Protein AF-A0A967XFW9-F1 (afdb_monomer)

Structure (mmCIF, N/CA/C/O backbone):
data_AF-A0A967XFW9-F1
#
_entry.id   AF-A0A967XFW9-F1
#
loop_
_atom_site.group_PDB
_atom_site.id
_atom_site.type_symbol
_atom_site.label_atom_id
_atom_site.label_alt_id
_atom_site.label_comp_id
_atom_site.label_asym_id
_atom_site.label_entity_id
_atom_site.label_seq_id
_atom_site.pdbx_PDB_ins_code
_atom_site.Cartn_x
_atom_site.Cartn_y
_atom_site.Cartn_z
_atom_site.occupancy
_atom_site.B_iso_or_equiv
_atom_site.auth_seq_id
_atom_site.auth_comp_id
_atom_site.auth_asym_id
_atom_site.auth_atom_id
_atom_site.pdbx_PDB_model_num
ATOM 1 N N . MET A 1 1 ? 9.671 6.434 -17.585 1.00 88.06 1 MET A N 1
ATOM 2 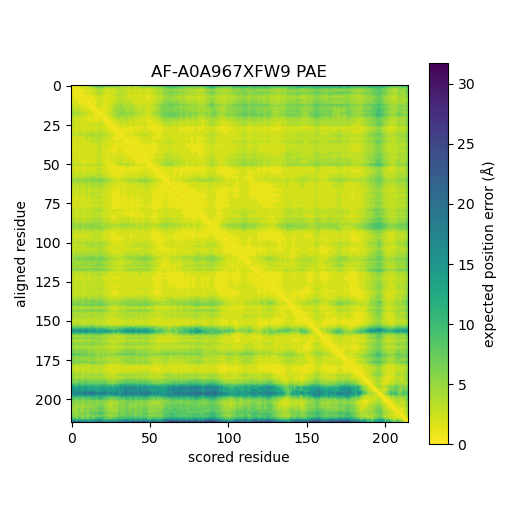C CA . MET A 1 1 ? 8.578 5.537 -18.021 1.00 88.06 1 MET A CA 1
ATOM 3 C C . MET A 1 1 ? 8.901 4.718 -19.274 1.00 88.06 1 MET A C 1
ATOM 5 O O . MET A 1 1 ? 9.021 3.511 -19.152 1.00 88.06 1 MET A O 1
ATOM 9 N N . ARG A 1 2 ? 9.109 5.319 -20.461 1.00 89.06 2 ARG A N 1
ATOM 10 C CA . ARG A 1 2 ? 9.391 4.550 -21.700 1.00 89.06 2 ARG A CA 1
ATOM 11 C C . ARG A 1 2 ? 10.531 3.534 -21.566 1.00 89.06 2 ARG A C 1
ATOM 13 O O . ARG A 1 2 ? 10.349 2.381 -21.926 1.00 89.06 2 ARG A O 1
ATOM 20 N N . GLU A 1 3 ? 11.666 3.958 -21.012 1.00 93.31 3 GLU A N 1
ATOM 21 C CA . GLU A 1 3 ? 12.821 3.076 -20.798 1.00 93.31 3 GLU A CA 1
ATOM 22 C C . GLU A 1 3 ? 12.502 1.909 -19.854 1.00 93.31 3 GLU A C 1
ATOM 24 O O . GLU A 1 3 ? 12.917 0.781 -20.096 1.00 93.31 3 GLU A O 1
ATOM 29 N N . TRP A 1 4 ? 11.726 2.163 -18.800 1.00 92.12 4 TRP A N 1
ATOM 30 C CA . TRP A 1 4 ? 11.298 1.120 -17.874 1.00 92.12 4 TRP A CA 1
ATOM 31 C C . TRP A 1 4 ? 10.449 0.064 -18.592 1.00 92.12 4 TRP A C 1
ATOM 33 O O . TRP A 1 4 ? 10.776 -1.120 -18.549 1.00 92.12 4 TRP A O 1
ATOM 43 N N . CYS A 1 5 ? 9.424 0.490 -19.336 1.00 92.12 5 CYS A N 1
ATOM 44 C CA . CYS A 1 5 ? 8.536 -0.418 -20.067 1.00 92.12 5 CYS A CA 1
ATOM 45 C C . CYS A 1 5 ? 9.230 -1.220 -21.176 1.00 92.12 5 CYS A C 1
ATOM 47 O O . CYS A 1 5 ? 8.715 -2.272 -21.563 1.00 92.12 5 CYS A O 1
ATOM 49 N N . SER A 1 6 ? 10.362 -0.738 -21.704 1.00 92.44 6 SER A N 1
ATOM 50 C CA . SER A 1 6 ? 11.159 -1.480 -22.684 1.00 92.44 6 SER A CA 1
ATOM 51 C C . SER A 1 6 ? 12.163 -2.423 -22.022 1.00 92.44 6 SER A C 1
ATOM 53 O O . SER A 1 6 ? 12.243 -3.583 -22.409 1.00 92.44 6 SER A O 1
ATOM 55 N N . ARG A 1 7 ? 12.900 -1.957 -21.005 1.00 95.44 7 ARG A N 1
ATOM 56 C CA . ARG A 1 7 ? 14.025 -2.705 -20.417 1.00 95.44 7 ARG A CA 1
ATOM 57 C C . ARG A 1 7 ? 13.610 -3.702 -19.344 1.00 95.44 7 ARG A C 1
ATOM 59 O O . ARG A 1 7 ? 14.215 -4.765 -19.242 1.00 95.44 7 ARG A O 1
ATOM 66 N N . TYR A 1 8 ? 12.597 -3.388 -18.537 1.00 95.06 8 TYR A N 1
ATOM 67 C CA . TYR A 1 8 ? 12.170 -4.286 -17.465 1.00 95.06 8 TYR A CA 1
ATOM 68 C C . TYR A 1 8 ? 11.726 -5.669 -17.980 1.00 95.06 8 TYR A C 1
ATOM 70 O O . TYR A 1 8 ? 12.187 -6.664 -17.421 1.00 95.06 8 TYR A O 1
ATOM 78 N N . PRO A 1 9 ? 10.943 -5.786 -19.074 1.00 94.81 9 PRO A N 1
ATOM 79 C CA . PRO A 1 9 ? 10.635 -7.087 -19.660 1.00 94.81 9 PRO A CA 1
ATOM 80 C C . PRO A 1 9 ? 11.870 -7.911 -20.041 1.00 94.81 9 PRO A C 1
ATOM 82 O O . PRO A 1 9 ? 11.877 -9.115 -19.803 1.00 94.81 9 PRO A O 1
ATOM 85 N N . GLU A 1 10 ? 12.903 -7.287 -20.615 1.00 94.88 10 GLU A N 1
ATOM 86 C CA . GLU A 1 10 ? 14.143 -7.974 -21.009 1.00 94.88 10 GLU A CA 1
ATOM 87 C C . GLU A 1 10 ? 14.862 -8.550 -19.784 1.00 94.88 10 GLU A C 1
ATOM 89 O O . GLU A 1 10 ? 15.270 -9.711 -19.786 1.00 94.88 10 GLU A O 1
ATOM 94 N N . ILE A 1 11 ? 14.945 -7.758 -18.709 1.00 94.69 11 ILE A N 1
ATOM 95 C CA . ILE A 1 11 ? 15.534 -8.178 -17.433 1.00 94.69 11 ILE A CA 1
ATOM 96 C C . ILE A 1 11 ? 14.709 -9.316 -16.821 1.00 94.69 11 ILE A C 1
ATOM 98 O O . ILE A 1 11 ? 15.246 -10.370 -16.491 1.00 94.69 11 ILE A O 1
ATOM 102 N N . ALA A 1 12 ? 13.393 -9.135 -16.696 1.00 95.50 12 ALA A N 1
ATOM 103 C CA . ALA A 1 12 ? 12.509 -10.105 -16.061 1.00 95.50 12 ALA A CA 1
ATOM 104 C C . ALA A 1 12 ? 12.487 -11.447 -16.816 1.00 95.50 12 ALA A C 1
ATOM 106 O O . ALA A 1 12 ? 12.481 -12.516 -16.205 1.00 95.50 12 ALA A O 1
ATOM 107 N N . GLN A 1 13 ? 12.540 -11.424 -18.150 1.00 93.06 13 GLN A N 1
ATOM 108 C CA . GLN A 1 13 ? 12.516 -12.639 -18.965 1.00 93.06 13 GLN A CA 1
ATOM 109 C C . GLN A 1 13 ? 13.760 -13.522 -18.812 1.00 93.06 13 GLN A C 1
ATOM 111 O O . GLN A 1 13 ? 13.661 -14.714 -19.113 1.00 93.06 13 GLN A O 1
ATOM 116 N N . ALA A 1 14 ? 14.876 -12.997 -18.303 1.00 95.56 14 ALA A N 1
ATOM 117 C CA . ALA A 1 14 ? 16.075 -13.783 -18.014 1.00 95.56 14 ALA A CA 1
ATOM 118 C C . ALA A 1 14 ? 15.938 -14.682 -16.767 1.00 95.56 14 ALA A C 1
ATOM 120 O O . ALA A 1 14 ? 16.787 -15.541 -16.530 1.00 95.56 14 ALA A O 1
ATOM 121 N N . HIS A 1 15 ? 14.873 -14.513 -15.976 1.00 95.69 15 HIS A N 1
ATOM 122 C CA . HIS A 1 15 ? 14.681 -15.204 -14.702 1.00 95.69 15 HIS A CA 1
ATOM 123 C C . HIS A 1 15 ? 13.313 -15.886 -14.632 1.00 95.69 15 HIS A C 1
ATOM 125 O O . HIS A 1 15 ? 12.358 -15.455 -15.279 1.00 95.69 15 HIS A O 1
ATOM 131 N N . ARG A 1 16 ? 13.204 -16.960 -13.844 1.00 96.44 16 ARG A N 1
ATOM 132 C CA . ARG A 1 16 ? 11.943 -17.656 -13.560 1.00 96.44 16 ARG A CA 1
ATOM 133 C C . ARG A 1 16 ? 11.911 -18.139 -12.117 1.00 96.44 16 ARG A C 1
ATOM 135 O O . ARG A 1 16 ? 12.928 -18.608 -11.610 1.00 96.44 16 ARG A O 1
ATOM 142 N N . ASP A 1 17 ? 10.750 -18.028 -11.482 1.00 95.06 17 ASP A N 1
ATOM 143 C CA . ASP A 1 17 ? 10.479 -18.656 -10.191 1.00 95.06 17 ASP A CA 1
ATOM 144 C C . ASP A 1 17 ? 10.185 -20.165 -10.342 1.00 95.06 17 ASP A C 1
ATOM 146 O O . ASP A 1 17 ? 10.170 -20.717 -11.448 1.00 95.06 17 ASP A O 1
ATOM 150 N N . SER A 1 18 ? 9.925 -20.851 -9.224 1.00 96.75 18 SER A N 1
ATOM 151 C CA . SER A 1 18 ? 9.604 -22.287 -9.206 1.00 96.75 18 SER A CA 1
ATOM 152 C C . SER A 1 18 ? 8.288 -22.650 -9.906 1.00 96.75 18 SER A C 1
ATOM 154 O O . SER A 1 18 ? 8.028 -23.830 -10.133 1.00 96.75 18 SER A O 1
ATOM 156 N N . PHE A 1 19 ? 7.461 -21.661 -10.252 1.00 95.50 19 PHE A N 1
ATOM 157 C CA . PHE A 1 19 ? 6.210 -21.819 -10.994 1.00 95.50 19 PHE A CA 1
ATOM 158 C C . PHE A 1 19 ? 6.333 -21.362 -12.456 1.00 95.50 19 PHE A C 1
ATOM 160 O O . PHE A 1 19 ? 5.333 -21.335 -13.176 1.00 95.50 19 PHE A O 1
ATOM 167 N N . GLY A 1 20 ? 7.539 -21.013 -12.916 1.00 94.50 20 GLY A N 1
ATOM 168 C CA . GLY A 1 20 ? 7.789 -20.579 -14.288 1.00 94.50 20 GLY A CA 1
ATOM 169 C C . GLY A 1 20 ? 7.326 -19.152 -14.591 1.00 94.50 20 GLY A C 1
ATOM 170 O O . GLY A 1 20 ? 7.188 -18.802 -15.767 1.00 94.50 20 GLY A O 1
ATOM 171 N N . ARG A 1 21 ? 7.107 -18.311 -13.574 1.00 94.31 21 ARG A N 1
ATOM 172 C CA . ARG A 1 21 ? 6.764 -16.892 -13.747 1.00 94.31 21 ARG A CA 1
ATOM 173 C C . ARG A 1 21 ? 8.030 -16.031 -13.741 1.00 94.31 21 ARG A C 1
ATOM 175 O O . ARG A 1 21 ? 8.950 -16.324 -12.975 1.00 94.31 21 ARG A O 1
ATOM 182 N N . PRO A 1 22 ? 8.129 -14.998 -14.598 1.00 96.12 22 PRO A N 1
ATOM 183 C CA . PRO A 1 22 ? 9.200 -14.015 -14.478 1.00 96.12 22 PRO A CA 1
ATOM 184 C C . PRO A 1 22 ? 9.027 -13.198 -13.184 1.00 96.12 22 PRO A C 1
ATOM 186 O O . PRO A 1 22 ? 7.922 -13.169 -12.636 1.00 96.12 22 PRO A O 1
ATOM 189 N N . PRO A 1 23 ? 10.076 -12.507 -12.700 1.00 95.62 23 PRO A N 1
ATOM 190 C CA . PRO A 1 23 ? 9.926 -11.496 -11.662 1.00 95.62 23 PRO A CA 1
ATOM 191 C C . PRO A 1 23 ? 8.815 -10.511 -12.032 1.00 95.62 23 PRO A C 1
ATOM 193 O O . PRO A 1 23 ? 8.721 -10.091 -13.187 1.00 95.62 23 PRO A O 1
ATOM 196 N N . GLN A 1 24 ? 7.988 -10.167 -11.049 1.00 94.88 24 GLN A N 1
ATOM 197 C CA . GLN A 1 24 ? 6.892 -9.216 -11.197 1.00 94.88 24 GLN A CA 1
ATOM 198 C C . GLN A 1 24 ? 7.154 -7.997 -10.317 1.00 94.88 24 GLN A C 1
ATOM 200 O O . GLN A 1 24 ? 7.726 -8.130 -9.233 1.00 94.88 24 GLN A O 1
ATOM 205 N N . HIS A 1 25 ? 6.738 -6.821 -10.776 1.00 94.50 25 HIS A N 1
ATOM 206 C CA . HIS A 1 25 ? 6.888 -5.578 -10.027 1.00 94.50 25 HIS A CA 1
ATOM 207 C C . HIS A 1 25 ? 5.523 -5.004 -9.641 1.00 94.50 25 HIS A C 1
ATOM 209 O O . HIS A 1 25 ? 4.665 -4.813 -10.501 1.00 94.50 25 HIS A O 1
ATOM 215 N N . SER A 1 26 ? 5.334 -4.711 -8.357 1.00 94.19 26 SER A N 1
ATOM 216 C CA . SER A 1 26 ? 4.145 -4.019 -7.854 1.00 94.19 26 SER A CA 1
ATOM 217 C C . SER A 1 26 ? 4.409 -2.516 -7.802 1.00 94.19 26 SER A C 1
ATOM 219 O O . SER A 1 26 ? 5.348 -2.080 -7.140 1.00 94.19 26 SER A O 1
ATOM 221 N N . TYR A 1 27 ? 3.595 -1.730 -8.502 1.00 96.75 27 TYR A N 1
ATOM 222 C CA . TYR A 1 27 ? 3.701 -0.273 -8.565 1.00 96.75 27 TYR A CA 1
ATOM 223 C C . TYR A 1 27 ? 2.638 0.355 -7.668 1.00 96.75 27 TYR A C 1
ATOM 225 O O . TYR A 1 27 ? 1.462 0.343 -8.015 1.00 96.75 27 TYR A O 1
ATOM 233 N N . PHE A 1 28 ? 3.03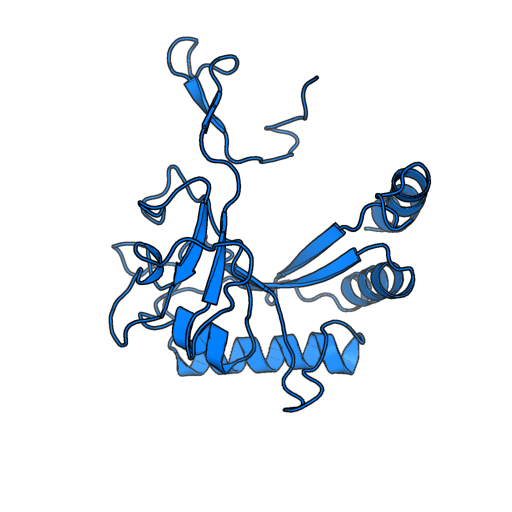1 0.938 -6.541 1.00 98.06 28 PHE A N 1
ATOM 234 C CA . PHE A 1 28 ? 2.125 1.759 -5.739 1.00 98.06 28 PHE A CA 1
ATOM 235 C C . PHE A 1 28 ? 2.043 3.147 -6.380 1.00 98.06 28 PHE A C 1
ATOM 237 O O . PHE A 1 28 ? 3.011 3.905 -6.328 1.00 98.06 28 PHE A O 1
ATOM 244 N N . TYR A 1 29 ? 0.934 3.445 -7.066 1.00 98.25 29 TYR A N 1
ATOM 245 C CA . TYR A 1 29 ? 0.800 4.673 -7.856 1.00 98.25 29 TYR A CA 1
ATOM 246 C C . TYR A 1 29 ? -0.030 5.728 -7.101 1.00 98.25 29 TYR A C 1
ATOM 248 O O . TYR A 1 29 ? -1.148 5.410 -6.677 1.00 98.25 29 TYR A O 1
ATOM 256 N N . PRO A 1 30 ? 0.485 6.958 -6.914 1.00 97.88 30 PRO A N 1
ATOM 257 C CA . PRO A 1 30 ? -0.171 8.007 -6.130 1.00 97.88 30 PRO A CA 1
ATOM 258 C C . PRO A 1 30 ? -1.447 8.544 -6.783 1.00 97.88 30 PRO A C 1
ATOM 260 O O . PRO A 1 30 ? -1.429 8.937 -7.950 1.00 97.88 30 PRO A O 1
ATOM 263 N N . GLN A 1 31 ? -2.543 8.621 -6.019 1.00 98.12 31 GLN A N 1
ATOM 264 C CA . GLN A 1 31 ? -3.806 9.203 -6.500 1.00 98.12 31 GLN A CA 1
ATOM 265 C C . GLN A 1 31 ? -3.620 10.649 -6.980 1.00 98.12 31 GLN A C 1
ATOM 267 O O . GLN A 1 31 ? -4.137 11.040 -8.025 1.00 98.12 31 GLN A O 1
ATOM 272 N N . GLU A 1 32 ? -2.904 11.461 -6.207 1.00 96.69 32 GLU A N 1
ATOM 273 C CA . GLU A 1 32 ? -2.734 12.891 -6.470 1.00 96.69 32 GLU A CA 1
ATOM 274 C C . GLU A 1 32 ? -1.806 13.211 -7.652 1.00 96.69 32 GLU A C 1
ATOM 276 O O . GLU A 1 32 ? -1.847 14.334 -8.153 1.00 96.69 32 GLU A O 1
ATOM 281 N N . GLU A 1 33 ? -1.038 12.233 -8.143 1.00 97.31 33 GLU A N 1
ATOM 282 C CA . GLU A 1 33 ? -0.242 12.349 -9.376 1.00 97.31 33 GLU A CA 1
ATOM 283 C C . GLU A 1 33 ? -0.803 11.477 -10.513 1.00 97.31 33 GLU A C 1
ATOM 285 O O . GLU A 1 33 ? -0.061 10.999 -11.379 1.00 97.31 33 GLU A O 1
ATOM 290 N N . TYR A 1 34 ? -2.122 11.244 -10.512 1.00 98.12 34 TYR A N 1
ATOM 291 C CA . TYR A 1 34 ? -2.812 10.498 -11.563 1.00 98.12 34 TYR A CA 1
ATOM 292 C C . TYR A 1 34 ? -2.391 10.965 -12.968 1.00 98.12 34 TYR A C 1
ATOM 294 O O . TYR A 1 34 ? -2.584 12.122 -13.347 1.00 98.12 34 TYR A O 1
ATOM 302 N N . ASP A 1 35 ? -1.873 10.026 -13.760 1.00 98.19 35 ASP A N 1
ATOM 303 C CA . ASP A 1 35 ? -1.570 10.209 -15.176 1.00 98.19 35 ASP A CA 1
ATOM 304 C C . ASP A 1 35 ? -2.034 8.962 -15.939 1.00 98.19 35 ASP A C 1
ATOM 306 O O . ASP A 1 35 ? -1.455 7.876 -15.823 1.00 98.19 35 ASP A O 1
ATOM 310 N N . GLY A 1 36 ? -3.091 9.125 -16.736 1.00 97.94 36 GLY A N 1
ATOM 311 C CA . GLY A 1 36 ? -3.684 8.027 -17.496 1.00 97.94 36 GLY A CA 1
ATOM 312 C C . GLY A 1 36 ? -2.727 7.399 -18.514 1.00 97.94 36 GLY A C 1
ATOM 313 O O . GLY A 1 36 ? -2.771 6.190 -18.717 1.00 97.94 36 GLY A O 1
ATOM 314 N N . VAL A 1 37 ? -1.803 8.173 -19.098 1.00 97.38 37 VAL A N 1
ATOM 315 C CA . VAL A 1 37 ? -0.822 7.653 -20.068 1.00 97.38 37 VAL A CA 1
ATOM 316 C C . VAL A 1 37 ? 0.181 6.734 -19.374 1.00 97.38 37 VAL A C 1
ATOM 318 O O . VAL A 1 37 ? 0.576 5.703 -19.928 1.00 97.38 37 VAL A O 1
ATOM 321 N N . ILE A 1 38 ? 0.600 7.088 -18.158 1.00 97.38 38 ILE A N 1
ATOM 322 C CA . ILE A 1 38 ? 1.491 6.243 -17.357 1.00 97.38 38 ILE A CA 1
ATOM 323 C C . ILE A 1 38 ? 0.753 4.983 -16.896 1.00 97.38 38 ILE A C 1
ATOM 325 O O . ILE A 1 38 ? 1.287 3.881 -17.052 1.00 97.38 38 ILE A O 1
ATOM 329 N N . LEU A 1 39 ? -0.473 5.123 -16.389 1.00 98.00 39 LEU A N 1
ATOM 330 C CA . LEU A 1 39 ? -1.279 3.994 -15.920 1.00 98.00 39 LEU A CA 1
ATOM 331 C C . LEU A 1 39 ? -1.628 3.012 -17.043 1.00 98.00 39 LEU A C 1
ATOM 333 O O . LEU A 1 39 ? -1.509 1.806 -16.836 1.00 98.00 39 LEU A O 1
ATOM 337 N N . ASP A 1 40 ? -1.936 3.486 -18.251 1.00 97.75 40 ASP A N 1
ATOM 338 C CA . ASP A 1 40 ? -2.154 2.620 -19.419 1.00 97.75 40 ASP A CA 1
ATOM 339 C C . ASP A 1 40 ? -0.896 1.828 -19.795 1.00 97.75 40 ASP A C 1
ATOM 341 O O . ASP A 1 40 ? -0.965 0.643 -20.149 1.00 97.75 40 ASP A O 1
ATOM 345 N N . ALA A 1 41 ? 0.276 2.458 -19.681 1.00 96.38 41 ALA A N 1
ATOM 346 C CA . ALA A 1 41 ? 1.549 1.795 -19.922 1.00 96.38 41 ALA A CA 1
ATOM 347 C C . ALA A 1 41 ? 1.875 0.746 -18.841 1.00 96.38 41 ALA A C 1
ATOM 349 O O . ALA A 1 41 ? 2.432 -0.304 -19.170 1.00 96.38 41 ALA A O 1
ATOM 350 N N . LEU A 1 42 ? 1.508 0.983 -17.575 1.00 96.88 42 LEU A N 1
ATOM 351 C CA . LEU A 1 42 ? 1.617 -0.013 -16.498 1.00 96.88 42 LEU A CA 1
ATOM 352 C C . LEU A 1 42 ? 0.599 -1.148 -16.665 1.00 96.88 42 LEU A C 1
ATOM 354 O O . LEU A 1 42 ? 0.951 -2.318 -16.498 1.00 96.88 42 LEU A O 1
ATOM 358 N N . ALA A 1 43 ? -0.629 -0.837 -17.082 1.00 97.38 43 ALA A N 1
ATOM 359 C CA . ALA A 1 43 ? -1.652 -1.828 -17.399 1.00 97.38 43 ALA A CA 1
ATOM 360 C C . ALA A 1 43 ? -1.200 -2.781 -18.514 1.00 97.38 43 ALA A C 1
ATOM 362 O O . ALA A 1 43 ? -1.507 -3.975 -18.475 1.00 97.38 43 ALA A O 1
ATOM 363 N N . ASP A 1 44 ? -0.406 -2.298 -19.475 1.00 95.94 44 ASP A N 1
ATOM 364 C CA . ASP A 1 44 ? 0.232 -3.163 -20.468 1.00 95.94 44 ASP A CA 1
ATOM 365 C C . ASP A 1 44 ? 1.229 -4.154 -19.853 1.00 95.94 44 ASP A C 1
ATOM 367 O O . ASP A 1 44 ? 1.174 -5.351 -20.148 1.00 95.94 44 ASP A O 1
ATOM 371 N N . GLN A 1 45 ? 2.085 -3.697 -18.933 1.00 94.88 45 GLN A N 1
ATOM 372 C CA . GLN A 1 45 ? 3.003 -4.586 -18.207 1.00 94.88 45 GLN A CA 1
ATOM 373 C C . GLN A 1 45 ? 2.234 -5.641 -17.403 1.00 94.88 45 GLN A C 1
ATOM 375 O O . GLN A 1 45 ? 2.590 -6.823 -17.422 1.00 94.88 45 GLN A O 1
ATOM 380 N N . ARG A 1 46 ? 1.129 -5.238 -16.768 1.00 95.75 46 ARG A N 1
ATOM 381 C CA . ARG A 1 46 ? 0.238 -6.140 -16.034 1.00 95.75 46 ARG A CA 1
ATOM 382 C C . ARG A 1 46 ? -0.378 -7.201 -16.936 1.00 95.75 46 ARG A C 1
ATOM 384 O O . ARG A 1 46 ? -0.321 -8.386 -16.611 1.00 95.75 46 ARG A O 1
ATOM 391 N N . ARG A 1 47 ? -0.917 -6.824 -18.104 1.00 95.38 47 ARG A N 1
ATOM 392 C CA . ARG A 1 47 ? -1.461 -7.785 -19.091 1.00 95.38 47 ARG A CA 1
ATOM 393 C C . ARG A 1 47 ? -0.417 -8.794 -19.570 1.00 95.38 47 ARG A C 1
ATOM 395 O O . ARG A 1 47 ? -0.761 -9.935 -19.865 1.00 95.38 47 ARG A O 1
ATOM 402 N N . ARG A 1 48 ? 0.855 -8.395 -19.603 1.00 93.69 48 ARG A N 1
ATOM 403 C CA . ARG A 1 48 ? 1.997 -9.254 -19.954 1.00 93.69 48 ARG A CA 1
ATOM 404 C C . ARG A 1 48 ? 2.491 -10.122 -18.789 1.00 93.69 48 ARG A C 1
ATOM 406 O O . ARG A 1 48 ? 3.437 -10.884 -18.972 1.00 93.69 48 ARG A O 1
ATOM 413 N N . GLY A 1 49 ? 1.871 -10.021 -17.612 1.00 94.12 49 GLY A N 1
ATOM 414 C CA . GLY A 1 49 ? 2.245 -10.777 -16.418 1.00 94.12 49 GLY A CA 1
ATOM 415 C C . GLY A 1 49 ? 3.539 -10.296 -15.762 1.00 94.12 49 GLY A C 1
ATOM 416 O O . GLY A 1 49 ? 4.172 -11.075 -15.055 1.00 94.12 49 GLY A O 1
ATOM 417 N N . LEU A 1 50 ? 3.943 -9.045 -15.994 1.00 95.56 50 LEU A N 1
ATOM 418 C CA . LEU A 1 50 ? 5.205 -8.479 -15.503 1.00 95.56 50 LEU A CA 1
ATOM 419 C C . LEU A 1 50 ? 5.033 -7.627 -14.238 1.00 95.56 50 LEU A C 1
ATOM 421 O O . LEU A 1 50 ? 6.013 -7.206 -13.639 1.00 95.56 50 LEU A O 1
ATOM 425 N N . GLY A 1 51 ? 3.811 -7.368 -13.792 1.00 93.94 51 GLY A N 1
ATOM 426 C CA . GLY A 1 51 ? 3.587 -6.549 -12.608 1.00 93.94 51 GLY A CA 1
ATOM 427 C C . GLY A 1 51 ? 2.119 -6.296 -12.331 1.00 93.94 51 GLY A C 1
ATOM 428 O O . GLY A 1 51 ? 1.264 -6.807 -13.051 1.00 93.94 51 GLY A O 1
ATOM 429 N N . ASP A 1 52 ? 1.845 -5.500 -11.306 1.00 95.69 52 ASP A N 1
ATOM 430 C CA . ASP A 1 52 ? 0.505 -4.995 -10.999 1.00 95.69 52 ASP A CA 1
ATOM 431 C C . ASP A 1 52 ? 0.587 -3.584 -10.406 1.00 95.69 52 ASP A C 1
ATOM 433 O O . ASP A 1 52 ? 1.659 -3.153 -9.979 1.00 95.69 52 ASP A O 1
ATOM 437 N N . VAL A 1 53 ? -0.528 -2.859 -10.408 1.00 98.38 53 VAL A N 1
ATOM 438 C CA . VAL A 1 53 ? -0.625 -1.510 -9.830 1.00 98.38 53 VAL A CA 1
ATOM 439 C C . VAL A 1 53 ? -1.452 -1.576 -8.557 1.00 98.38 53 VAL A C 1
ATOM 441 O O . VAL A 1 53 ? -2.496 -2.214 -8.541 1.00 98.38 53 VAL A O 1
ATOM 444 N N . GLU A 1 54 ? -0.990 -0.894 -7.518 1.00 98.62 54 GLU A N 1
ATOM 445 C CA . GLU A 1 54 ? -1.597 -0.820 -6.192 1.00 98.62 54 GLU A CA 1
ATOM 446 C C . GLU A 1 54 ? -1.731 0.647 -5.751 1.00 98.62 54 GLU A C 1
ATOM 448 O O . GLU A 1 54 ? -1.259 1.569 -6.426 1.00 98.62 54 GLU A O 1
ATOM 453 N N . VAL A 1 55 ? -2.401 0.887 -4.625 1.00 98.81 55 VAL A N 1
ATOM 454 C CA . VAL A 1 55 ? -2.808 2.235 -4.212 1.00 98.81 55 VAL A CA 1
ATOM 455 C C . VAL A 1 55 ? -1.747 2.896 -3.340 1.00 98.81 55 VAL A C 1
ATOM 457 O O . VAL A 1 55 ? -1.416 2.409 -2.260 1.00 98.81 55 VAL A O 1
ATOM 460 N N . HIS A 1 56 ? -1.283 4.067 -3.768 1.00 98.75 56 HIS A N 1
ATOM 461 C CA . HIS A 1 56 ? -0.529 5.003 -2.937 1.00 98.75 56 HIS A CA 1
ATOM 462 C C . HIS A 1 56 ? -1.379 6.249 -2.710 1.00 98.75 56 HIS A C 1
ATOM 464 O O . HIS A 1 56 ? -2.004 6.751 -3.646 1.00 98.75 56 HIS A O 1
ATOM 470 N N . LEU A 1 57 ? -1.409 6.763 -1.482 1.00 98.50 57 LEU A N 1
ATOM 471 C CA . LEU A 1 57 ? -2.162 7.980 -1.183 1.00 98.50 57 LEU A CA 1
ATOM 472 C C . LEU A 1 57 ? -1.441 8.867 -0.176 1.00 98.50 57 LEU A C 1
ATOM 474 O O . LEU A 1 57 ? -1.082 8.415 0.913 1.00 98.50 57 LEU A O 1
ATOM 478 N N . HIS A 1 58 ? -1.311 10.152 -0.500 1.00 98.19 58 HIS A N 1
ATOM 479 C CA . HIS A 1 58 ? -0.963 11.174 0.483 1.00 98.19 58 HIS A CA 1
ATOM 480 C C . HIS A 1 58 ? -2.227 11.903 0.953 1.00 98.19 58 HIS A C 1
ATOM 482 O O . HIS A 1 58 ? -3.060 12.346 0.160 1.00 98.19 58 HIS A O 1
ATOM 488 N N . HIS A 1 59 ? -2.368 12.074 2.265 1.00 97.56 59 HIS A N 1
ATOM 489 C CA . HIS A 1 59 ? -3.433 12.884 2.856 1.00 97.56 59 HIS A CA 1
ATOM 490 C C . HIS A 1 59 ? -2.980 13.509 4.179 1.00 97.56 59 HIS A C 1
ATOM 492 O O . HIS A 1 59 ? -1.984 13.093 4.758 1.00 97.56 59 HIS A O 1
ATOM 498 N N . ASP A 1 60 ? -3.626 14.593 4.601 1.00 97.50 60 ASP A N 1
ATOM 499 C CA . ASP A 1 60 ? -3.281 15.355 5.808 1.00 97.50 60 ASP A CA 1
ATOM 500 C C . ASP A 1 60 ? -4.549 16.005 6.360 1.00 97.50 60 ASP A C 1
ATOM 502 O O . ASP A 1 60 ? -5.300 16.624 5.599 1.00 97.50 60 ASP A O 1
ATOM 506 N N . ARG A 1 61 ? -4.760 15.888 7.679 1.00 95.19 61 ARG A N 1
ATOM 507 C CA . ARG A 1 61 ? -5.955 16.383 8.386 1.00 95.19 61 ARG A CA 1
ATOM 508 C C . ARG A 1 61 ? -7.256 15.960 7.698 1.00 95.19 61 ARG A C 1
ATOM 510 O O . ARG A 1 61 ? -8.145 16.785 7.474 1.00 95.19 61 ARG A O 1
ATOM 517 N N . ASP A 1 62 ? -7.328 14.696 7.301 1.00 96.19 62 ASP A N 1
ATOM 518 C CA . ASP A 1 62 ? -8.494 14.144 6.635 1.00 96.19 62 ASP A CA 1
ATOM 519 C C . ASP A 1 62 ? -9.556 13.645 7.625 1.00 96.19 62 ASP A C 1
ATOM 521 O O . ASP A 1 62 ? -9.385 13.690 8.840 1.00 96.19 62 ASP A O 1
ATOM 525 N N . THR A 1 63 ? -10.681 13.193 7.081 1.00 96.88 63 THR A N 1
ATOM 526 C CA . THR A 1 63 ? -11.776 12.539 7.812 1.00 96.88 63 THR A CA 1
ATOM 527 C C . THR A 1 63 ? -11.999 11.143 7.242 1.00 96.88 63 THR A C 1
ATOM 529 O O . THR A 1 63 ? -11.732 10.929 6.058 1.00 96.88 63 THR A O 1
ATOM 532 N N . ALA A 1 64 ? -12.551 10.221 8.033 1.00 96.56 64 ALA A N 1
ATOM 533 C CA . ALA A 1 64 ? -12.836 8.857 7.587 1.00 96.56 64 ALA A CA 1
ATOM 534 C C . ALA A 1 64 ? -13.725 8.814 6.330 1.00 96.56 64 ALA A C 1
ATOM 536 O O . ALA A 1 64 ? -13.491 8.006 5.433 1.00 96.56 64 ALA A O 1
ATOM 537 N N . GLU A 1 65 ? -14.710 9.710 6.242 1.00 98.06 65 GLU A N 1
ATOM 538 C CA . GLU A 1 65 ? -15.635 9.822 5.112 1.00 98.06 65 GLU A CA 1
ATOM 539 C C . GLU A 1 65 ? -14.900 10.234 3.834 1.00 98.06 65 GLU A C 1
ATOM 541 O O . GLU A 1 65 ? -14.957 9.536 2.828 1.00 98.06 65 GLU A O 1
ATOM 546 N N . ARG A 1 66 ? -14.128 11.323 3.890 1.00 98.25 66 ARG A N 1
ATOM 547 C CA . ARG A 1 66 ? -13.346 11.799 2.738 1.00 98.25 66 ARG A CA 1
ATOM 548 C C . ARG A 1 66 ? -12.253 10.822 2.312 1.00 98.25 66 ARG A C 1
ATOM 550 O O . ARG A 1 66 ? -12.004 10.688 1.116 1.00 98.25 66 ARG A O 1
ATOM 557 N N . LEU A 1 67 ? -11.601 10.149 3.262 1.00 98.19 67 LEU A N 1
ATOM 558 C CA . LEU A 1 67 ? -10.633 9.099 2.953 1.00 98.19 67 LEU A CA 1
ATOM 559 C C . LEU A 1 67 ? -11.316 7.937 2.221 1.00 98.19 67 LEU A C 1
ATOM 561 O O . LEU A 1 67 ? -10.806 7.475 1.202 1.00 98.19 67 LEU A O 1
ATOM 565 N N . ARG A 1 68 ? -12.485 7.496 2.704 1.00 98.62 68 ARG A N 1
ATOM 566 C CA . ARG A 1 68 ? -13.290 6.466 2.039 1.00 98.62 68 ARG A CA 1
ATOM 567 C C . ARG A 1 68 ? -13.624 6.871 0.605 1.00 98.62 68 ARG A C 1
ATOM 569 O O . ARG A 1 68 ? -13.384 6.074 -0.297 1.00 98.62 68 ARG A O 1
ATOM 576 N N . ASP A 1 69 ? -14.128 8.085 0.398 1.00 98.62 69 ASP A N 1
ATOM 577 C CA . ASP A 1 69 ? -14.501 8.575 -0.934 1.00 98.62 69 ASP A CA 1
ATOM 578 C C . ASP A 1 69 ? -13.295 8.569 -1.882 1.00 98.62 69 ASP A C 1
ATOM 580 O O . ASP A 1 69 ? -13.365 8.008 -2.972 1.00 98.62 69 ASP A O 1
ATOM 584 N N . LYS A 1 70 ? -12.142 9.079 -1.429 1.00 98.62 70 LYS A N 1
ATOM 585 C CA . LYS A 1 70 ? -10.892 9.062 -2.207 1.00 98.62 70 LYS A CA 1
ATOM 586 C C . LYS A 1 70 ? -10.470 7.656 -2.628 1.00 98.62 70 LYS A C 1
ATOM 588 O O . LYS A 1 70 ? -10.108 7.456 -3.787 1.00 98.62 70 LYS A O 1
ATOM 593 N N . LEU A 1 71 ? -10.491 6.702 -1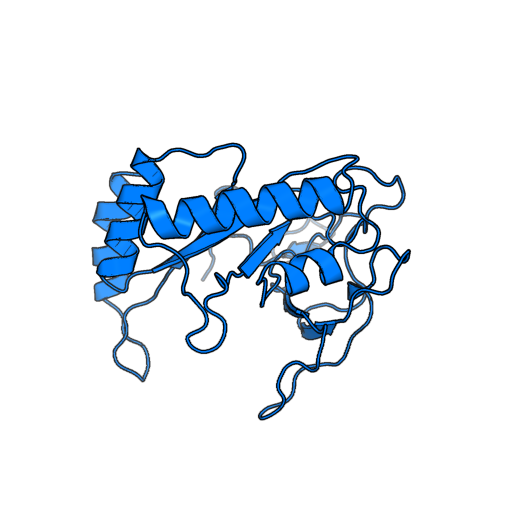.695 1.00 98.81 71 LEU A N 1
ATOM 594 C CA . LEU A 1 71 ? -10.088 5.317 -1.948 1.00 98.81 71 LEU A CA 1
ATOM 595 C C . LEU A 1 71 ? -11.042 4.633 -2.926 1.00 98.81 71 LEU A C 1
ATOM 597 O O . LEU A 1 71 ? -10.588 3.980 -3.867 1.00 98.81 71 LEU A O 1
ATOM 601 N N . LEU A 1 72 ? -12.352 4.804 -2.737 1.00 98.69 72 LEU A N 1
ATOM 602 C CA . LEU A 1 72 ? -13.358 4.244 -3.636 1.00 98.69 72 LEU A CA 1
ATOM 603 C C . LEU A 1 72 ? -13.236 4.846 -5.036 1.00 98.69 72 LEU A C 1
ATOM 605 O O . LEU A 1 72 ? -13.132 4.094 -6.000 1.00 98.69 72 LEU A O 1
ATOM 609 N N . ASP A 1 73 ? -13.153 6.171 -5.155 1.00 98.56 73 ASP A N 1
ATOM 610 C CA . ASP A 1 73 ? -13.018 6.849 -6.447 1.00 98.56 73 ASP A CA 1
ATOM 611 C C . ASP A 1 73 ? -11.755 6.402 -7.190 1.00 98.56 73 ASP A C 1
ATOM 613 O O . ASP A 1 73 ? -11.790 6.113 -8.392 1.00 98.56 73 ASP A O 1
ATOM 617 N N . TYR A 1 74 ? -10.627 6.307 -6.483 1.00 98.75 74 TYR A N 1
ATOM 618 C CA . TYR A 1 74 ? -9.359 5.961 -7.111 1.00 98.75 74 TYR A CA 1
ATOM 619 C C . TYR A 1 74 ? -9.278 4.488 -7.509 1.00 98.75 74 TYR A C 1
ATOM 621 O O . TYR A 1 74 ? -8.927 4.178 -8.647 1.00 98.75 74 TYR A O 1
ATOM 629 N N . THR A 1 75 ? -9.664 3.571 -6.620 1.00 98.75 75 THR A N 1
ATOM 630 C CA . THR A 1 75 ? -9.700 2.134 -6.941 1.00 98.75 75 THR A CA 1
ATOM 631 C C . THR A 1 75 ? -10.686 1.843 -8.068 1.00 98.75 75 THR A C 1
ATOM 633 O O . THR A 1 75 ? -10.393 1.043 -8.961 1.00 98.75 75 THR A O 1
ATOM 636 N N . GLN A 1 76 ? -11.821 2.546 -8.091 1.00 98.38 76 GLN A N 1
ATOM 637 C CA . GLN A 1 76 ? -12.806 2.431 -9.155 1.00 98.38 76 GLN A CA 1
ATOM 638 C C . GLN A 1 76 ? -12.270 2.966 -10.490 1.00 98.38 76 GLN A C 1
ATOM 640 O O . GLN A 1 76 ? -12.501 2.337 -11.523 1.00 98.38 76 GLN A O 1
ATOM 645 N N . THR A 1 77 ? -11.513 4.066 -10.466 1.00 98.56 77 THR A N 1
ATOM 646 C CA . THR A 1 77 ? -10.816 4.627 -11.636 1.00 98.56 77 THR A CA 1
ATOM 647 C C . THR A 1 77 ? -9.775 3.654 -12.187 1.00 98.56 77 THR A C 1
ATOM 649 O O . THR A 1 77 ? -9.807 3.333 -13.376 1.00 98.56 77 THR A O 1
ATOM 652 N N . LEU A 1 78 ? -8.892 3.128 -11.330 1.00 98.69 78 LEU A N 1
ATOM 653 C CA . LEU A 1 78 ? -7.889 2.131 -11.714 1.00 98.69 78 LEU A CA 1
ATOM 654 C C . LEU A 1 78 ? -8.546 0.892 -12.340 1.00 98.69 78 LEU A C 1
ATOM 656 O O . LEU A 1 78 ? -8.078 0.396 -13.369 1.00 98.69 78 LEU A O 1
ATOM 660 N N . SER A 1 79 ? -9.662 0.433 -11.768 1.00 98.38 79 SER A N 1
ATOM 661 C CA . SER A 1 79 ? -10.374 -0.739 -12.270 1.00 98.38 79 SER A CA 1
ATOM 662 C C . SER A 1 79 ? -11.090 -0.511 -13.590 1.00 98.38 79 SER A C 1
ATOM 664 O O . SER A 1 79 ? -10.810 -1.213 -14.563 1.00 98.38 79 SER A O 1
ATOM 666 N N . ASP A 1 80 ? -11.974 0.478 -13.666 1.00 98.12 80 ASP A N 1
ATOM 667 C CA . ASP A 1 80 ? -12.854 0.611 -14.827 1.00 98.12 80 ASP A CA 1
ATOM 668 C C . ASP A 1 80 ? -12.162 1.252 -16.026 1.00 98.12 80 ASP A C 1
ATOM 670 O O . ASP A 1 80 ? -12.457 0.887 -17.163 1.00 98.12 80 ASP A O 1
ATOM 674 N N . GLN A 1 81 ? -11.246 2.196 -15.794 1.00 98.00 81 GLN A N 1
ATOM 675 C CA . GLN A 1 81 ? -10.610 2.930 -16.889 1.00 98.00 81 GLN A CA 1
ATOM 676 C C . GLN A 1 81 ? -9.379 2.201 -17.430 1.00 98.00 81 GLN A C 1
ATOM 678 O O . GLN A 1 81 ? -9.156 2.202 -18.638 1.00 98.00 81 GLN A O 1
ATOM 683 N N . HIS A 1 82 ? -8.608 1.543 -16.559 1.00 98.19 82 HIS A N 1
ATOM 684 C CA . HIS A 1 82 ? -7.324 0.940 -16.939 1.00 98.19 82 HIS A CA 1
ATOM 685 C C . HIS A 1 82 ? -7.325 -0.596 -16.905 1.00 98.19 82 HIS A C 1
ATOM 687 O O . HIS A 1 82 ? -6.372 -1.227 -17.373 1.00 98.19 82 HIS A O 1
ATOM 693 N N . GLY A 1 83 ? -8.378 -1.228 -16.370 1.00 97.44 83 GLY A N 1
ATOM 694 C CA . GLY A 1 83 ? -8.422 -2.681 -16.183 1.00 97.44 83 GLY A CA 1
ATOM 695 C C . GLY A 1 83 ? -7.389 -3.189 -15.170 1.00 97.44 83 GLY A C 1
ATOM 696 O O . GLY A 1 83 ? -6.940 -4.336 -15.270 1.00 97.44 83 GLY A O 1
ATOM 697 N N . LEU A 1 84 ? -6.970 -2.319 -14.247 1.00 97.94 84 LEU A N 1
ATOM 698 C CA . LEU A 1 84 ? -6.073 -2.620 -13.131 1.00 97.94 84 LEU A CA 1
ATOM 699 C C . LEU A 1 84 ? -6.883 -3.040 -11.900 1.00 97.94 84 LEU A C 1
ATOM 701 O O . LEU A 1 84 ? -8.093 -2.858 -11.867 1.00 97.94 84 LEU A O 1
ATOM 705 N N . LEU A 1 85 ? -6.222 -3.580 -10.874 1.00 98.00 85 LEU A N 1
ATOM 706 C CA . LEU A 1 85 ? -6.865 -4.120 -9.670 1.00 98.00 85 LEU A CA 1
ATOM 707 C C . LEU A 1 85 ? -7.849 -5.268 -9.957 1.00 98.00 85 LEU A C 1
ATOM 709 O O . LEU A 1 85 ? -8.549 -5.347 -10.969 1.00 98.00 85 LEU A O 1
ATOM 713 N N . ARG A 1 86 ? -7.913 -6.226 -9.037 1.00 95.81 86 ARG A N 1
ATOM 714 C CA . ARG A 1 86 ? -8.855 -7.345 -9.163 1.00 95.81 86 ARG A CA 1
ATOM 715 C C . ARG A 1 86 ? -10.140 -7.037 -8.413 1.00 95.81 86 ARG A C 1
ATOM 717 O O . ARG A 1 86 ? -10.112 -6.409 -7.361 1.00 95.81 86 ARG A O 1
ATOM 724 N N . ARG A 1 87 ? -11.254 -7.569 -8.904 1.00 97.62 87 ARG A N 1
ATOM 725 C CA . ARG A 1 87 ? -12.510 -7.605 -8.153 1.00 97.62 87 ARG A CA 1
ATOM 726 C C . ARG A 1 87 ? -12.632 -8.923 -7.407 1.00 97.62 87 ARG A C 1
ATOM 728 O O . ARG A 1 87 ? -12.254 -9.976 -7.927 1.00 97.62 87 ARG A O 1
ATOM 735 N N . ASP A 1 88 ? -13.156 -8.861 -6.195 1.00 96.00 88 ASP A N 1
ATOM 736 C CA . ASP A 1 88 ? -13.586 -10.039 -5.463 1.00 96.00 88 ASP A CA 1
ATOM 737 C C . ASP A 1 88 ? -14.715 -10.730 -6.251 1.00 96.00 88 ASP A C 1
ATOM 739 O O . ASP A 1 88 ? -15.713 -10.083 -6.576 1.00 96.00 88 ASP A O 1
ATOM 743 N N . PRO A 1 89 ? -14.591 -12.023 -6.591 1.00 95.38 89 PRO A N 1
ATOM 744 C CA . PRO A 1 89 ? -15.585 -12.707 -7.416 1.00 95.38 89 PRO A CA 1
ATOM 745 C C . PRO A 1 89 ? -16.927 -12.924 -6.703 1.00 95.38 89 PRO A C 1
ATOM 747 O O . PRO A 1 89 ? -17.928 -13.171 -7.369 1.00 95.38 89 PRO A O 1
ATOM 750 N N . SER A 1 90 ? -16.956 -12.866 -5.369 1.00 95.50 90 SER A N 1
ATOM 751 C CA . SER A 1 90 ? -18.161 -13.076 -4.566 1.00 95.50 90 SER A CA 1
ATOM 752 C C . SER A 1 90 ? -18.903 -11.776 -4.261 1.00 95.50 90 SER A C 1
ATOM 754 O O . SER A 1 90 ? -20.133 -11.767 -4.276 1.00 95.50 90 SER A O 1
ATOM 756 N N . THR A 1 91 ? -18.180 -10.678 -4.018 1.00 95.00 91 THR A N 1
ATOM 757 C CA . THR A 1 91 ? -18.783 -9.390 -3.627 1.00 95.00 91 THR A CA 1
ATOM 758 C C . THR A 1 91 ? -18.739 -8.327 -4.724 1.00 95.00 91 THR A C 1
ATOM 760 O O . THR A 1 91 ? -19.464 -7.340 -4.643 1.00 95.00 91 THR A O 1
ATOM 763 N N . GLY A 1 92 ? -17.889 -8.490 -5.741 1.00 95.94 92 GLY A N 1
ATOM 764 C CA . GLY A 1 92 ? -17.638 -7.485 -6.779 1.00 95.94 92 GLY A CA 1
ATOM 765 C C . GLY A 1 92 ? -16.766 -6.303 -6.329 1.00 95.94 92 GLY A C 1
ATOM 766 O O . GLY A 1 92 ? -16.446 -5.441 -7.156 1.00 95.94 92 GLY A O 1
ATOM 767 N N . GLN A 1 93 ? -16.359 -6.263 -5.054 1.00 96.88 93 GLN A N 1
ATOM 768 C CA . GLN A 1 93 ? -15.526 -5.201 -4.482 1.00 96.88 93 GLN A CA 1
ATOM 769 C C . GLN A 1 93 ? -14.140 -5.181 -5.138 1.00 96.88 93 GLN A C 1
ATOM 771 O O . GLN A 1 93 ? -13.521 -6.231 -5.307 1.00 96.88 93 GLN A O 1
ATOM 776 N N . VAL A 1 94 ? -13.638 -3.995 -5.492 1.00 98.50 94 VAL A N 1
ATOM 777 C CA . VAL A 1 94 ? -12.255 -3.831 -5.964 1.00 98.50 94 VAL A CA 1
ATOM 778 C C . VAL A 1 94 ? -11.303 -4.063 -4.791 1.00 98.50 94 VAL A C 1
ATOM 780 O O . VAL A 1 94 ? -11.478 -3.487 -3.723 1.00 98.50 94 VAL A O 1
ATOM 783 N N . LEU A 1 95 ? -10.316 -4.934 -4.978 1.00 98.50 95 LEU A N 1
ATOM 784 C CA . LEU A 1 95 ? -9.325 -5.293 -3.969 1.00 98.50 95 LEU A CA 1
ATOM 785 C C . LEU A 1 95 ? -7.980 -4.664 -4.311 1.00 98.50 95 LEU A C 1
ATOM 787 O O . LEU A 1 95 ? -7.574 -4.697 -5.473 1.00 98.50 95 LEU A O 1
ATOM 791 N N . TYR A 1 96 ? -7.280 -4.171 -3.294 1.00 98.75 96 TYR A N 1
ATOM 792 C CA . TYR A 1 96 ? -5.993 -3.503 -3.467 1.00 98.75 96 TYR A CA 1
ATOM 793 C C . TYR A 1 96 ? -5.062 -3.688 -2.259 1.00 98.75 96 TYR A C 1
ATOM 795 O O . TYR A 1 96 ? -5.483 -4.104 -1.171 1.00 98.75 96 TYR A O 1
ATOM 803 N N . ALA A 1 97 ? -3.788 -3.379 -2.467 1.00 98.75 97 ALA A N 1
ATOM 804 C CA . ALA A 1 97 ? -2.787 -3.131 -1.443 1.00 98.75 97 ALA A CA 1
ATOM 805 C C . ALA A 1 97 ? -2.512 -1.627 -1.321 1.00 98.75 97 ALA A C 1
ATOM 807 O O . ALA A 1 97 ? -2.686 -0.866 -2.275 1.00 98.75 97 ALA A O 1
ATOM 808 N N . PHE A 1 98 ? -2.075 -1.200 -0.141 1.00 98.81 98 PHE A N 1
ATOM 809 C CA . PHE A 1 98 ? -1.929 0.203 0.215 1.00 98.81 98 PHE A CA 1
ATOM 810 C C . PHE A 1 98 ? -0.515 0.549 0.684 1.00 98.81 98 PHE A C 1
ATOM 812 O O . PHE A 1 98 ? 0.103 -0.200 1.445 1.00 98.81 98 PHE A O 1
ATOM 819 N N . ILE A 1 99 ? -0.038 1.717 0.256 1.00 98.50 99 ILE A N 1
ATOM 820 C CA . ILE A 1 99 ? 1.046 2.453 0.904 1.00 98.50 99 ILE A CA 1
ATOM 821 C C . ILE A 1 99 ? 0.527 3.835 1.282 1.00 98.50 99 ILE A C 1
ATOM 823 O O . ILE A 1 99 ? 0.039 4.603 0.446 1.00 98.50 99 ILE A O 1
ATOM 827 N N . HIS A 1 100 ? 0.694 4.169 2.555 1.00 98.50 100 HIS A N 1
ATOM 828 C CA . HIS A 1 100 ? 0.453 5.506 3.049 1.00 98.50 100 HIS A CA 1
ATOM 829 C C . HIS A 1 100 ? 1.624 6.413 2.656 1.00 98.50 100 HIS A C 1
ATOM 831 O O . HIS A 1 100 ? 2.721 6.306 3.204 1.00 98.50 100 HIS A O 1
ATOM 837 N N . GLY A 1 101 ? 1.387 7.378 1.770 1.00 96.75 101 GLY A N 1
ATOM 838 C CA . GLY A 1 101 ? 2.450 8.179 1.161 1.00 96.75 101 GLY A CA 1
ATOM 839 C C . GLY A 1 101 ? 3.246 9.057 2.124 1.00 96.75 101 GLY A C 1
ATOM 840 O O . GLY A 1 101 ? 4.427 9.292 1.917 1.00 96.75 101 GLY A O 1
ATOM 841 N N . ASN A 1 102 ? 2.629 9.487 3.226 1.00 97.06 102 ASN A N 1
ATOM 842 C CA . ASN A 1 102 ? 3.330 10.205 4.293 1.00 97.06 102 ASN A CA 1
ATOM 843 C C . ASN A 1 102 ? 3.866 9.315 5.431 1.00 97.06 102 ASN A C 1
ATOM 845 O O . ASN A 1 102 ? 4.227 9.831 6.491 1.00 97.06 102 ASN A O 1
ATOM 849 N N . TRP A 1 103 ? 3.859 7.990 5.263 1.00 96.88 103 TRP A N 1
ATOM 850 C CA . TRP A 1 103 ? 4.276 7.018 6.282 1.00 96.88 103 TRP A CA 1
ATOM 851 C C . TRP A 1 103 ? 3.544 7.126 7.629 1.00 96.88 103 TRP A C 1
ATOM 853 O O . TRP A 1 103 ? 4.051 6.647 8.642 1.00 96.88 103 TRP A O 1
ATOM 863 N N . ALA A 1 104 ? 2.372 7.765 7.653 1.00 97.69 104 ALA A N 1
ATOM 864 C CA . ALA A 1 104 ? 1.616 8.105 8.856 1.00 97.69 104 ALA A CA 1
ATOM 865 C C . ALA A 1 104 ? 0.346 7.252 9.005 1.00 97.69 104 ALA A C 1
ATOM 867 O O . ALA A 1 104 ? -0.663 7.736 9.517 1.00 97.69 104 ALA A O 1
ATOM 868 N N . LEU A 1 105 ? 0.424 5.980 8.586 1.00 98.06 105 LEU A N 1
ATOM 869 C CA . LEU A 1 105 ? -0.678 5.015 8.630 1.00 98.06 105 LEU A CA 1
ATOM 870 C C . LEU A 1 105 ? -1.416 5.062 9.970 1.00 98.06 105 LEU A C 1
ATOM 872 O O . LEU A 1 105 ? -0.787 5.106 11.027 1.00 98.06 105 LEU A O 1
ATOM 876 N N . ASP A 1 106 ? -2.740 5.039 9.914 1.00 97.69 106 ASP A N 1
ATOM 877 C CA . ASP A 1 106 ? -3.659 5.066 11.044 1.00 97.69 106 ASP A CA 1
ATOM 878 C C . ASP A 1 106 ? -3.414 6.233 11.990 1.00 97.69 106 ASP A C 1
ATOM 880 O O . ASP A 1 106 ? -3.390 6.071 13.202 1.00 97.69 106 ASP A O 1
ATOM 884 N N . ASN A 1 107 ? -3.160 7.414 11.429 1.00 97.31 107 ASN A N 1
ATOM 885 C CA . ASN A 1 107 ? -2.854 8.630 12.178 1.00 97.31 107 ASN A CA 1
ATOM 886 C C . ASN A 1 107 ? -1.706 8.451 13.187 1.00 97.31 107 ASN A C 1
ATOM 888 O O . ASN A 1 107 ? -1.707 9.016 14.277 1.00 97.31 107 ASN A O 1
ATOM 892 N N . SER A 1 108 ? -0.707 7.641 12.825 1.00 97.12 108 SER A N 1
ATOM 893 C CA . SER A 1 108 ? 0.387 7.233 13.719 1.00 97.12 108 SER A CA 1
ATOM 894 C C . SER A 1 108 ? 1.284 8.360 14.208 1.00 97.12 108 SER A C 1
ATOM 896 O O . SER A 1 108 ? 2.046 8.163 15.158 1.00 97.12 108 SER A O 1
ATOM 898 N N . ARG A 1 109 ? 1.225 9.527 13.568 1.00 96.31 109 ARG A N 1
ATOM 899 C CA . ARG A 1 109 ? 2.041 10.671 13.942 1.00 96.31 109 ARG A CA 1
ATOM 900 C C . ARG A 1 109 ? 1.437 11.395 15.159 1.00 96.31 109 ARG A C 1
ATOM 902 O O . ARG A 1 109 ? 0.275 11.790 15.099 1.00 96.31 109 ARG A O 1
ATOM 909 N N . PRO A 1 110 ? 2.204 11.665 16.235 1.00 94.25 110 PRO A N 1
ATOM 910 C CA . PRO A 1 110 ? 1.667 12.247 17.473 1.00 94.25 110 PRO A CA 1
ATOM 911 C C . PRO A 1 110 ? 0.996 13.622 17.336 1.00 94.25 110 PRO A C 1
ATOM 913 O O . PRO A 1 110 ? 0.179 13.991 18.176 1.00 94.25 110 PRO A O 1
ATOM 916 N N . ASP A 1 111 ? 1.353 14.404 16.314 1.00 94.44 111 ASP A N 1
ATOM 917 C CA . ASP A 1 111 ? 0.782 15.733 16.056 1.00 94.44 111 ASP A CA 1
ATOM 918 C C . ASP A 1 111 ? -0.500 15.695 15.195 1.00 94.44 111 ASP A C 1
ATOM 920 O O . ASP A 1 111 ? -1.048 16.752 14.865 1.00 94.44 111 ASP A O 1
ATOM 924 N N . GLY A 1 112 ? -0.973 14.498 14.818 1.00 92.88 112 GLY A N 1
ATOM 925 C CA . GLY A 1 112 ? -2.147 14.290 13.966 1.00 92.88 112 GLY A CA 1
ATOM 926 C C . GLY A 1 112 ? -1.983 14.809 12.533 1.00 92.88 112 GLY A C 1
ATOM 927 O O . GLY A 1 112 ? -2.968 14.976 11.808 1.00 92.88 112 GLY A O 1
ATOM 928 N N . ARG A 1 113 ? -0.753 15.146 12.122 1.00 96.06 113 ARG A N 1
ATOM 929 C CA . ARG A 1 113 ? -0.437 15.573 10.756 1.00 96.06 113 ARG A CA 1
ATOM 930 C C . ARG A 1 113 ? -0.267 14.362 9.857 1.00 96.06 113 ARG A C 1
ATOM 9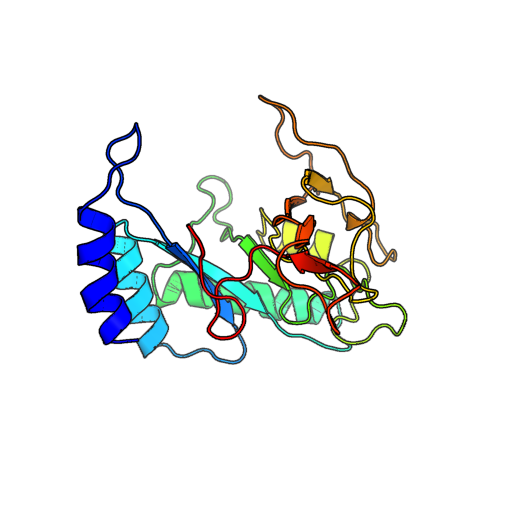32 O O . ARG A 1 113 ? 0.066 13.266 10.296 1.00 96.06 113 ARG A O 1
ATOM 939 N N . TRP A 1 114 ? -0.422 14.620 8.567 1.00 96.75 114 TRP A N 1
ATOM 940 C CA . TRP A 1 114 ? -0.139 13.695 7.482 1.00 96.75 114 TRP A CA 1
ATOM 941 C C . TRP A 1 114 ? -1.010 12.437 7.444 1.00 96.75 114 TRP A C 1
ATOM 943 O O . TRP A 1 114 ? -0.673 11.508 6.721 1.00 96.75 114 TRP A O 1
ATOM 953 N N . CYS A 1 115 ? -2.121 12.444 8.181 1.00 96.88 115 CYS A N 1
ATOM 954 C CA . CYS A 1 115 ? -3.237 11.513 8.055 1.00 96.88 115 CYS A CA 1
ATOM 955 C C . CYS A 1 115 ? -4.514 12.199 8.580 1.00 96.88 115 CYS A C 1
ATOM 957 O O . CYS A 1 115 ? -5.220 12.848 7.811 1.00 96.88 115 CYS A O 1
ATOM 959 N N . GLY A 1 116 ? -4.753 12.184 9.898 1.00 94.88 116 GLY A N 1
ATOM 960 C CA . GLY A 1 116 ? -5.933 12.772 10.551 1.00 94.88 116 GLY A CA 1
ATOM 961 C C . GLY A 1 116 ? -7.094 11.800 10.811 1.00 94.88 116 GLY A C 1
ATOM 962 O O . GLY A 1 116 ? -8.113 12.219 11.354 1.00 94.88 116 GLY A O 1
ATOM 963 N N . VAL A 1 117 ? -6.952 10.517 10.456 1.00 96.44 117 VAL A N 1
ATOM 964 C CA . VAL A 1 117 ? -8.018 9.506 10.553 1.00 96.44 117 VAL A CA 1
ATOM 965 C C . VAL A 1 117 ? -7.656 8.420 11.574 1.00 96.44 117 VAL A C 1
ATOM 967 O O . VAL A 1 117 ? -6.897 7.505 11.274 1.00 96.44 117 VAL A O 1
ATOM 970 N N . ASP A 1 118 ? -8.244 8.486 12.773 1.00 95.06 118 ASP A N 1
ATOM 971 C CA . ASP A 1 118 ? -7.976 7.558 13.896 1.00 95.06 118 ASP A CA 1
ATOM 972 C C . ASP A 1 118 ? -8.559 6.141 13.715 1.00 95.06 118 ASP A C 1
ATOM 974 O O . ASP A 1 118 ? -8.517 5.320 14.627 1.00 95.06 118 ASP A O 1
ATOM 978 N N . ASN A 1 119 ? -9.197 5.862 12.582 1.00 94.62 119 ASN A N 1
ATOM 979 C CA . ASN A 1 119 ? -9.735 4.549 12.232 1.00 94.62 119 ASN A CA 1
ATOM 980 C C . ASN A 1 119 ? -9.405 4.168 10.779 1.00 94.62 119 ASN A C 1
ATOM 982 O O . ASN A 1 119 ? -10.180 3.452 10.136 1.00 94.62 119 ASN A O 1
ATOM 986 N N . GLU A 1 120 ? -8.275 4.651 10.254 1.00 97.44 120 GLU A N 1
ATOM 987 C CA . GLU A 1 120 ? -7.853 4.442 8.866 1.00 97.44 120 GLU A CA 1
ATOM 988 C C . GLU A 1 120 ? -7.822 2.959 8.500 1.00 97.44 120 GLU A C 1
ATOM 990 O O . GLU A 1 120 ? -8.307 2.603 7.430 1.00 97.44 120 GLU A O 1
ATOM 995 N N . LEU A 1 121 ? -7.341 2.069 9.381 1.00 97.94 121 LEU A N 1
ATOM 996 C CA . LEU A 1 121 ? -7.295 0.639 9.041 1.00 97.94 121 LEU A CA 1
ATOM 997 C C . LEU A 1 121 ? -8.683 0.056 8.759 1.00 97.94 121 LEU A C 1
ATOM 999 O O . LEU A 1 121 ? -8.825 -0.780 7.868 1.00 97.94 121 LEU A O 1
ATOM 1003 N N . GLN A 1 122 ? -9.708 0.491 9.500 1.00 96.81 122 GLN A N 1
ATOM 1004 C CA . GLN A 1 122 ? -11.079 0.047 9.246 1.00 96.81 122 GLN A CA 1
ATOM 1005 C C . GLN A 1 122 ? -11.567 0.589 7.902 1.00 96.81 122 GLN A C 1
ATOM 1007 O O . GLN A 1 122 ? -12.130 -0.164 7.114 1.00 96.81 122 GLN A O 1
ATOM 1012 N N . VAL A 1 123 ? -11.300 1.867 7.610 1.00 97.44 123 VAL A N 1
ATOM 1013 C CA . VAL A 1 123 ? -11.652 2.478 6.320 1.00 97.44 123 VAL A CA 1
ATOM 1014 C C . VAL A 1 123 ? -10.981 1.735 5.163 1.00 97.44 123 VAL A C 1
ATOM 1016 O O . VAL A 1 123 ? -11.649 1.417 4.179 1.00 97.44 123 VAL A O 1
ATOM 1019 N N . LEU A 1 124 ? -9.696 1.398 5.292 1.00 98.38 124 LEU A N 1
ATOM 1020 C CA . LEU A 1 124 ? -8.950 0.611 4.312 1.00 98.38 124 LEU A CA 1
ATOM 1021 C C . LEU A 1 124 ? -9.606 -0.759 4.085 1.00 98.38 124 LEU A C 1
ATOM 1023 O O . LEU A 1 124 ? -9.882 -1.124 2.944 1.00 98.38 124 LEU A O 1
ATOM 1027 N N . VAL A 1 125 ? -9.907 -1.515 5.145 1.00 97.88 125 VAL A N 1
ATOM 1028 C CA . VAL A 1 125 ? -10.546 -2.837 5.005 1.00 97.88 125 VAL A CA 1
ATOM 1029 C C . VAL A 1 125 ? -11.928 -2.728 4.352 1.00 97.88 125 VAL A C 1
ATOM 1031 O O . VAL A 1 125 ? -12.208 -3.466 3.399 1.00 97.88 125 VAL A O 1
ATOM 1034 N N . ASP A 1 126 ? -12.754 -1.783 4.815 1.00 97.12 126 ASP A N 1
ATOM 1035 C CA . ASP A 1 126 ? -14.115 -1.535 4.319 1.00 97.12 126 ASP A CA 1
ATOM 1036 C C . ASP A 1 126 ? -14.140 -1.202 2.826 1.00 97.12 126 ASP A C 1
ATOM 1038 O O . ASP A 1 126 ? -15.085 -1.556 2.120 1.00 97.12 126 ASP A O 1
ATOM 1042 N N . THR A 1 127 ? -13.107 -0.516 2.341 1.00 98.44 127 THR A N 1
ATOM 1043 C CA . THR A 1 127 ? -12.998 -0.076 0.944 1.00 98.44 127 THR A CA 1
ATOM 1044 C C . THR A 1 127 ? -12.328 -1.099 0.033 1.00 98.44 127 THR A C 1
ATOM 1046 O O . THR A 1 127 ? -12.338 -0.912 -1.180 1.00 98.44 127 THR A O 1
ATOM 1049 N N . GLY A 1 128 ? -11.831 -2.216 0.574 1.00 98.25 128 GLY A N 1
ATOM 1050 C CA . GLY A 1 128 ? -11.281 -3.323 -0.216 1.00 98.25 128 GLY A CA 1
ATOM 1051 C C . GLY A 1 128 ? -9.779 -3.552 -0.055 1.00 98.25 128 GLY A C 1
ATOM 1052 O O . GLY A 1 128 ? -9.241 -4.473 -0.677 1.00 98.25 128 GLY A O 1
ATOM 1053 N N . CYS A 1 129 ? -9.096 -2.790 0.802 1.00 98.50 129 CYS A N 1
ATOM 1054 C CA . CYS A 1 129 ? -7.689 -3.025 1.101 1.00 98.50 129 CYS A CA 1
ATOM 1055 C C . CYS A 1 129 ? -7.508 -4.394 1.761 1.00 98.50 129 CYS A C 1
ATOM 1057 O O . CYS A 1 129 ? -8.300 -4.809 2.619 1.00 98.50 129 CYS A O 1
ATOM 1059 N N . ARG A 1 130 ? -6.467 -5.120 1.356 1.00 97.69 130 ARG A N 1
ATOM 1060 C CA . ARG A 1 130 ? -6.115 -6.422 1.944 1.00 97.69 130 ARG A CA 1
ATOM 1061 C C . ARG A 1 130 ? -4.708 -6.464 2.507 1.00 97.69 130 ARG A C 1
ATOM 1063 O O . ARG A 1 130 ? -4.455 -7.304 3.368 1.00 97.69 130 ARG A O 1
ATOM 1070 N N . VAL A 1 131 ? -3.826 -5.579 2.050 1.00 98.31 131 VAL A N 1
ATOM 1071 C CA . VAL A 1 131 ? -2.431 -5.522 2.485 1.00 98.31 131 VAL A CA 1
ATOM 1072 C C . VAL A 1 131 ? -1.997 -4.071 2.636 1.00 98.31 131 VAL A C 1
ATOM 1074 O O . VAL A 1 131 ? -2.205 -3.285 1.721 1.00 98.31 131 VAL A O 1
ATOM 1077 N N . ASP A 1 132 ? -1.361 -3.733 3.750 1.00 98.62 132 ASP A N 1
ATOM 1078 C CA . ASP A 1 132 ? -0.551 -2.525 3.892 1.00 98.62 132 ASP A CA 1
ATOM 1079 C C . ASP A 1 132 ? 0.941 -2.872 3.788 1.00 98.62 132 ASP A C 1
ATOM 1081 O O . ASP A 1 132 ? 1.398 -3.883 4.338 1.00 98.62 132 ASP A O 1
ATOM 1085 N N . MET A 1 133 ? 1.688 -2.026 3.078 1.00 98.12 133 MET A N 1
ATOM 1086 C CA . MET A 1 133 ? 3.141 -2.131 2.906 1.00 98.12 133 MET A CA 1
ATOM 1087 C C . MET A 1 133 ? 3.857 -0.816 3.246 1.00 98.12 133 MET A C 1
ATOM 1089 O O . MET A 1 133 ? 4.907 -0.510 2.686 1.00 98.12 133 MET A O 1
ATOM 1093 N N . THR A 1 134 ? 3.285 -0.013 4.149 1.00 97.94 134 THR A N 1
ATOM 1094 C CA . THR A 1 134 ? 3.811 1.318 4.490 1.00 97.94 134 THR A CA 1
ATOM 1095 C C . THR A 1 134 ? 5.122 1.244 5.277 1.00 97.94 134 THR A C 1
ATOM 1097 O O . THR A 1 134 ? 5.973 2.126 5.168 1.00 97.94 134 THR A O 1
ATOM 1100 N N . MET A 1 135 ? 5.280 0.215 6.112 1.00 97.62 135 MET A N 1
ATOM 1101 C CA . MET A 1 135 ? 6.397 0.102 7.052 1.00 97.62 135 MET A CA 1
ATOM 1102 C C . MET A 1 135 ? 7.610 -0.614 6.432 1.00 97.62 135 MET A C 1
ATOM 1104 O O . MET A 1 135 ? 7.433 -1.575 5.680 1.00 97.62 135 MET A O 1
ATOM 1108 N N . PRO A 1 136 ? 8.848 -0.238 6.806 1.00 96.81 136 PRO A N 1
ATOM 1109 C CA . PRO A 1 136 ? 9.212 0.650 7.917 1.00 96.81 136 PRO A CA 1
ATOM 1110 C C . PRO A 1 136 ? 9.173 2.147 7.572 1.00 96.81 136 PRO A C 1
ATOM 1112 O O . PRO A 1 136 ? 9.397 2.544 6.435 1.00 96.81 136 PRO A O 1
ATOM 1115 N N . SER A 1 137 ? 8.970 2.982 8.592 1.00 95.81 137 SER A N 1
ATOM 1116 C CA . SER A 1 137 ? 9.041 4.448 8.508 1.00 95.81 137 SER A CA 1
ATOM 1117 C C . SER A 1 137 ? 10.148 5.061 9.375 1.00 95.81 137 SER A C 1
ATOM 1119 O O . SER A 1 137 ? 10.297 6.284 9.446 1.00 95.81 137 SER A O 1
ATOM 1121 N N . ALA A 1 138 ? 10.944 4.228 10.052 1.00 93.31 138 ALA A N 1
ATOM 1122 C CA . ALA A 1 138 ? 12.089 4.678 10.830 1.00 93.31 138 ALA A CA 1
ATOM 1123 C C . ALA A 1 138 ? 13.018 5.581 9.986 1.00 93.31 138 ALA A C 1
ATOM 1125 O O . ALA A 1 138 ? 13.277 5.285 8.820 1.00 93.31 138 ALA A O 1
ATOM 1126 N N . PRO A 1 139 ? 13.575 6.658 10.567 1.00 91.38 139 PRO A N 1
ATOM 1127 C CA . PRO A 1 139 ? 13.580 6.999 11.992 1.00 91.38 139 PRO A CA 1
ATOM 1128 C C . PRO A 1 139 ? 12.392 7.875 12.444 1.00 91.38 139 PRO A C 1
ATOM 1130 O O . PRO A 1 139 ? 12.486 8.499 13.500 1.00 91.38 139 PRO A O 1
ATOM 1133 N N . SER A 1 140 ? 11.318 7.970 11.653 1.00 93.12 140 SER A N 1
ATOM 1134 C CA . SER A 1 140 ? 10.129 8.765 11.986 1.00 93.12 140 SER A CA 1
ATOM 1135 C C . SER A 1 140 ? 9.430 8.270 13.259 1.00 93.12 140 SER A C 1
ATOM 1137 O O . SER A 1 140 ? 9.482 7.087 13.601 1.00 93.12 140 SER A O 1
ATOM 1139 N N . ASP A 1 141 ? 8.718 9.177 13.928 1.00 93.50 141 ASP A N 1
ATOM 1140 C CA . ASP A 1 141 ? 7.848 8.891 15.075 1.00 93.50 141 ASP A CA 1
ATOM 1141 C C . ASP A 1 141 ? 6.603 8.066 14.709 1.00 93.50 141 ASP A C 1
ATOM 1143 O O . ASP A 1 141 ? 5.918 7.555 15.592 1.00 93.50 141 ASP A O 1
ATOM 1147 N N . THR A 1 142 ? 6.346 7.870 13.415 1.00 96.75 142 THR A N 1
ATOM 1148 C CA . THR A 1 142 ? 5.270 7.007 12.911 1.00 96.75 142 THR A CA 1
ATOM 1149 C C . THR A 1 142 ? 5.605 5.511 12.969 1.00 96.75 142 THR A C 1
ATOM 1151 O O . THR A 1 142 ? 4.710 4.676 12.838 1.00 96.75 142 THR A O 1
ATOM 1154 N N . GLN A 1 143 ? 6.875 5.148 13.196 1.00 96.94 143 GLN A N 1
ATOM 1155 C CA . GLN A 1 143 ? 7.339 3.757 13.188 1.00 96.94 143 GLN A CA 1
ATOM 1156 C C . GLN A 1 143 ? 6.625 2.904 14.249 1.00 96.94 143 GLN A C 1
ATOM 1158 O O . GLN A 1 143 ? 6.392 3.322 15.385 1.00 96.94 143 GLN A O 1
ATOM 1163 N N . THR A 1 144 ? 6.277 1.667 13.893 1.00 96.00 144 THR A N 1
ATOM 1164 C CA . THR A 1 144 ? 5.703 0.669 14.810 1.00 96.00 144 THR A CA 1
ATOM 1165 C C . THR A 1 144 ? 6.721 -0.055 15.668 1.00 96.00 144 THR A C 1
ATOM 1167 O O . THR A 1 144 ? 7.863 -0.254 15.254 1.00 96.00 144 THR A O 1
ATOM 1170 N N . SER A 1 145 ? 6.264 -0.496 16.843 1.00 96.06 145 SER A N 1
ATOM 1171 C CA . SER A 1 145 ? 7.007 -1.369 17.754 1.00 96.06 145 SER A CA 1
ATOM 1172 C C . SER A 1 145 ? 7.224 -2.770 17.170 1.00 96.06 145 SER A C 1
ATOM 1174 O O . SER A 1 145 ? 8.306 -3.339 17.315 1.00 96.06 145 SER A O 1
ATOM 1176 N N . ILE A 1 146 ? 6.232 -3.306 16.450 1.00 97.00 146 ILE A N 1
ATOM 1177 C CA . ILE A 1 146 ? 6.403 -4.492 15.605 1.00 97.00 146 ILE A CA 1
ATOM 1178 C C . ILE A 1 146 ? 7.279 -4.101 14.410 1.00 97.00 146 ILE A C 1
ATOM 1180 O O . ILE A 1 146 ? 6.959 -3.153 13.691 1.00 97.00 146 ILE A O 1
ATOM 1184 N N . VAL A 1 147 ? 8.377 -4.829 14.208 1.00 97.00 147 VAL A N 1
ATOM 1185 C CA . VAL A 1 147 ? 9.341 -4.630 13.114 1.00 97.00 147 VAL A CA 1
ATOM 1186 C C . VAL A 1 147 ? 9.657 -5.970 12.449 1.00 97.00 147 VAL A C 1
ATOM 1188 O O . VAL A 1 147 ? 9.529 -7.020 13.088 1.00 97.00 147 VAL A O 1
ATOM 1191 N N . ASN A 1 148 ? 10.117 -5.954 11.195 1.00 96.94 148 ASN A N 1
ATOM 1192 C CA . ASN A 1 148 ? 10.590 -7.147 10.477 1.00 96.94 148 ASN A CA 1
ATOM 1193 C C . ASN A 1 148 ? 9.588 -8.313 10.482 1.00 96.94 148 ASN A C 1
ATOM 1195 O O . ASN A 1 148 ? 9.977 -9.475 10.616 1.00 96.94 148 ASN A O 1
ATOM 1199 N N . SER A 1 149 ? 8.293 -8.002 10.409 1.00 97.56 149 SER A N 1
ATOM 1200 C CA . SER A 1 149 ? 7.229 -8.979 10.630 1.00 97.56 149 SER A CA 1
ATOM 1201 C C . SER A 1 149 ? 6.132 -8.894 9.576 1.00 97.56 149 SER A C 1
ATOM 1203 O O . SER A 1 149 ? 5.872 -7.844 8.992 1.00 97.56 149 SER A O 1
ATOM 1205 N N . ILE A 1 150 ? 5.446 -10.021 9.394 1.00 98.19 150 ILE A N 1
ATOM 1206 C CA . ILE A 1 150 ? 4.173 -10.106 8.682 1.00 98.19 150 ILE A CA 1
ATOM 1207 C C . ILE A 1 150 ? 3.106 -10.430 9.726 1.00 98.19 150 ILE A C 1
ATOM 1209 O O . ILE A 1 150 ? 3.213 -11.433 10.441 1.00 98.19 150 ILE A O 1
ATOM 1213 N N . TYR A 1 151 ? 2.097 -9.574 9.857 1.00 98.50 151 TYR A N 1
ATOM 1214 C CA . TYR A 1 151 ? 1.103 -9.684 10.924 1.00 98.50 151 TYR A CA 1
ATOM 1215 C C . TYR A 1 151 ? -0.251 -9.120 10.507 1.00 98.50 151 TYR A C 1
ATOM 1217 O O . TYR A 1 151 ? -0.346 -8.308 9.596 1.00 98.50 151 TYR A O 1
ATOM 1225 N N . PHE A 1 152 ? -1.307 -9.563 11.177 1.00 98.62 152 PHE A N 1
ATOM 1226 C CA . PHE A 1 152 ? -2.638 -8.990 11.053 1.00 98.62 152 PHE A CA 1
ATOM 1227 C C . PHE A 1 152 ? -2.863 -7.958 12.157 1.00 98.62 152 PHE A C 1
ATOM 1229 O O . PHE A 1 152 ? -2.602 -8.251 13.328 1.00 98.62 152 PHE A O 1
ATOM 1236 N N . ALA A 1 153 ? -3.395 -6.790 11.809 1.00 97.88 153 ALA A N 1
ATOM 1237 C CA . ALA A 1 153 ? -3.890 -5.814 12.776 1.00 97.88 153 ALA A CA 1
ATOM 1238 C C . ALA A 1 153 ? -5.330 -5.424 12.451 1.00 97.88 153 ALA A C 1
ATOM 1240 O O . ALA A 1 153 ? -5.781 -5.546 11.316 1.00 97.88 153 ALA A O 1
ATOM 1241 N N . ARG A 1 154 ? -6.055 -4.955 13.461 1.00 96.88 154 ARG A N 1
ATOM 1242 C CA . ARG A 1 154 ? -7.430 -4.473 13.334 1.00 96.88 154 ARG A CA 1
ATOM 1243 C C . ARG A 1 154 ? -7.463 -3.016 13.767 1.00 96.88 154 ARG A C 1
ATOM 1245 O O . ARG A 1 154 ? -6.877 -2.688 14.793 1.00 96.88 154 ARG A O 1
ATOM 1252 N N . GLY A 1 155 ? -8.164 -2.175 13.012 1.00 91.88 155 GLY A N 1
ATOM 1253 C CA . GLY A 1 155 ? -8.439 -0.803 13.434 1.00 91.88 155 GLY A CA 1
ATOM 1254 C C . GLY A 1 155 ? -9.354 -0.779 14.656 1.00 91.88 155 GLY A C 1
ATOM 1255 O O . GLY A 1 155 ? -10.381 -1.460 14.681 1.00 91.88 155 GLY A O 1
ATOM 1256 N N . CYS A 1 156 ? -8.999 0.010 15.663 1.00 86.44 156 CYS A N 1
ATOM 1257 C CA . CYS A 1 156 ? -9.851 0.268 16.816 1.00 86.44 156 CYS A CA 1
ATOM 1258 C C . CYS A 1 156 ? -10.501 1.651 16.647 1.00 86.44 156 CYS A C 1
ATOM 1260 O O . CYS A 1 156 ? -9.781 2.638 16.518 1.00 86.44 156 CYS A O 1
ATOM 1262 N N . PRO A 1 157 ? -11.844 1.770 16.645 1.00 79.94 157 PRO A N 1
ATOM 1263 C CA . PRO A 1 157 ? -12.501 3.065 16.484 1.00 79.94 157 PRO A CA 1
ATOM 1264 C C . PRO A 1 157 ? -12.002 4.107 17.496 1.00 79.94 157 PRO A C 1
ATOM 1266 O O . PRO A 1 157 ? -12.064 3.878 18.705 1.00 79.94 157 PRO A O 1
ATOM 1269 N N . GLY A 1 158 ? -11.527 5.250 16.992 1.00 81.75 158 GLY A N 1
ATOM 1270 C CA . GLY A 1 158 ? -11.000 6.347 17.809 1.00 81.75 158 GLY A CA 1
ATOM 1271 C C . GLY A 1 158 ? -9.609 6.092 18.397 1.00 81.75 158 GLY A C 1
ATOM 1272 O O . GLY A 1 158 ? -9.238 6.759 19.361 1.00 81.75 158 GLY A O 1
ATOM 1273 N N . GLN A 1 159 ? -8.856 5.122 17.870 1.00 89.06 159 GLN A N 1
ATOM 1274 C CA . GLN A 1 159 ? -7.485 4.841 18.288 1.00 89.06 159 GLN A CA 1
ATOM 1275 C C . GLN A 1 159 ? -6.533 4.926 17.100 1.00 89.06 159 GLN A C 1
ATOM 1277 O O . GLN A 1 159 ? -6.420 3.997 16.301 1.00 89.06 159 GLN A O 1
ATOM 1282 N N . ALA A 1 160 ? -5.771 6.015 17.061 1.00 94.56 160 ALA A N 1
ATOM 1283 C CA . ALA A 1 160 ? -4.616 6.114 16.191 1.00 94.56 160 ALA A CA 1
ATOM 1284 C C . ALA A 1 160 ? -3.610 4.978 16.454 1.00 94.56 160 ALA A C 1
ATOM 1286 O O . ALA A 1 160 ? -3.462 4.482 17.575 1.00 94.56 160 ALA A O 1
ATOM 1287 N N . LYS A 1 161 ? -2.852 4.627 15.417 1.00 96.50 161 LYS A N 1
ATOM 1288 C CA . LYS A 1 161 ? -1.729 3.693 15.434 1.00 96.50 161 LYS A CA 1
ATOM 1289 C C . LYS A 1 161 ? -2.120 2.289 15.904 1.00 96.50 161 LYS A C 1
ATOM 1291 O O . LYS A 1 161 ? -1.303 1.586 16.496 1.00 96.50 161 LYS A O 1
ATOM 1296 N N . SER A 1 162 ? -3.335 1.839 15.596 1.00 95.69 162 SER A N 1
ATOM 1297 C CA . SER A 1 162 ? -3.841 0.507 15.960 1.00 95.69 162 SER A CA 1
ATOM 1298 C C . SER A 1 162 ? -2.937 -0.626 15.451 1.00 95.69 162 SER A C 1
ATOM 1300 O O . SER A 1 162 ? -2.831 -1.673 16.083 1.00 95.69 162 SER A O 1
ATOM 1302 N N . HIS A 1 163 ? -2.216 -0.402 14.346 1.00 96.38 163 HIS A N 1
ATOM 1303 C CA . HIS A 1 163 ? -1.223 -1.332 13.797 1.00 96.38 163 HIS A CA 1
ATOM 1304 C C . HIS A 1 163 ? 0.082 -1.451 14.608 1.00 96.38 163 HIS A C 1
ATOM 1306 O O . HIS A 1 163 ? 0.940 -2.255 14.241 1.00 96.38 163 HIS A O 1
ATOM 1312 N N . ASP A 1 164 ? 0.263 -0.705 15.705 1.00 96.81 164 ASP A N 1
ATOM 1313 C CA . ASP A 1 164 ? 1.387 -0.930 16.628 1.00 96.81 164 ASP A CA 1
ATOM 1314 C C . ASP A 1 164 ? 1.295 -2.291 17.333 1.00 96.81 164 ASP A C 1
ATOM 1316 O O . ASP A 1 164 ? 2.300 -2.833 17.784 1.00 96.81 164 ASP A O 1
ATOM 1320 N N . GLN A 1 165 ? 0.091 -2.861 17.396 1.00 95.19 165 GLN A N 1
ATOM 1321 C CA . GLN A 1 165 ? -0.166 -4.194 17.919 1.00 95.19 165 GLN A CA 1
ATOM 1322 C C . GLN A 1 165 ? -0.810 -5.068 16.845 1.00 95.19 165 GLN A C 1
ATOM 1324 O O . GLN A 1 165 ? -1.468 -4.594 15.920 1.00 95.19 165 GLN A O 1
ATOM 1329 N N . GLY A 1 166 ? -0.654 -6.381 16.983 1.00 96.19 166 GLY A N 1
ATOM 1330 C CA . GLY A 1 166 ? -1.313 -7.317 16.093 1.00 96.19 166 GLY A CA 1
ATOM 1331 C C . GLY A 1 166 ? -0.901 -8.761 16.318 1.00 96.19 166 GLY A C 1
ATOM 1332 O O . GLY A 1 166 ? -0.104 -9.096 17.197 1.00 96.19 166 GLY A O 1
ATOM 1333 N N . ARG A 1 167 ? -1.491 -9.637 15.513 1.00 97.38 167 ARG A N 1
ATOM 1334 C CA . ARG A 1 167 ? -1.276 -11.079 15.549 1.00 97.38 167 ARG A CA 1
ATOM 1335 C C . ARG A 1 167 ? -0.312 -11.473 14.438 1.00 97.38 167 ARG A C 1
ATOM 1337 O O . ARG A 1 167 ? -0.648 -11.339 13.265 1.00 97.38 167 ARG A O 1
ATOM 1344 N N . LEU A 1 168 ? 0.857 -12.001 14.802 1.00 98.00 168 LEU A N 1
ATOM 1345 C CA . LEU A 1 168 ? 1.817 -12.540 13.833 1.00 98.00 168 LEU A CA 1
ATOM 1346 C C . LEU A 1 168 ? 1.159 -13.601 12.944 1.00 98.00 168 LEU A C 1
ATOM 1348 O O . LEU A 1 168 ? 0.447 -14.477 13.443 1.00 98.00 168 LEU A O 1
ATOM 1352 N N . VAL A 1 169 ? 1.422 -13.530 11.639 1.00 97.81 169 VAL A N 1
ATOM 1353 C CA . VAL A 1 169 ? 0.910 -14.514 10.682 1.00 97.81 169 VAL A CA 1
ATOM 1354 C C . VAL A 1 169 ? 1.606 -15.856 10.884 1.00 97.81 169 VAL A C 1
ATOM 1356 O O . VAL A 1 169 ? 2.814 -15.929 11.118 1.00 97.81 169 VAL A O 1
ATOM 1359 N N . ARG A 1 170 ? 0.837 -16.939 10.761 1.00 96.56 170 ARG A N 1
ATOM 1360 C CA . ARG A 1 170 ? 1.344 -18.314 10.716 1.00 96.56 170 AR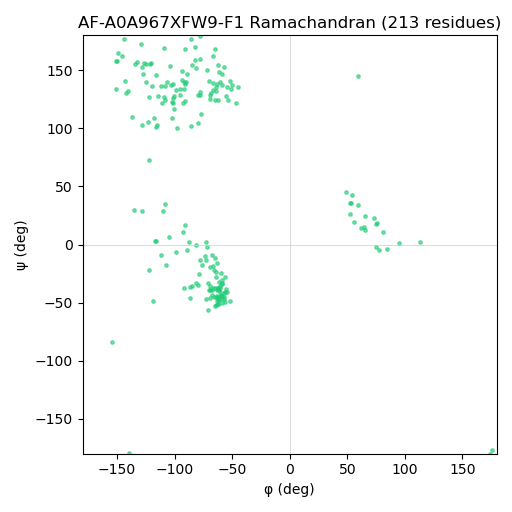G A CA 1
ATOM 1361 C C . ARG A 1 170 ? 0.845 -19.013 9.461 1.00 96.56 170 ARG A C 1
ATOM 1363 O O . ARG A 1 170 ? -0.192 -18.658 8.907 1.00 96.56 170 ARG A O 1
ATOM 1370 N N . VAL A 1 171 ? 1.583 -20.030 9.022 1.00 96.00 171 VAL A N 1
ATOM 1371 C CA . VAL A 1 171 ? 1.203 -20.849 7.865 1.00 96.00 171 VAL A CA 1
ATOM 1372 C C . VAL A 1 171 ? -0.196 -21.433 8.081 1.00 96.00 171 VAL A C 1
ATOM 1374 O O . VAL A 1 171 ? -0.458 -22.056 9.106 1.00 96.00 171 VAL A O 1
ATOM 1377 N N . GLY A 1 172 ? -1.083 -21.232 7.105 1.00 95.81 172 GLY A N 1
ATOM 1378 C CA . GLY A 1 172 ? -2.471 -21.697 7.151 1.00 95.81 172 GLY A CA 1
ATOM 1379 C C . GLY A 1 172 ? -3.445 -20.767 7.884 1.00 95.81 172 GLY A C 1
ATOM 1380 O O . GLY A 1 172 ? -4.644 -21.036 7.868 1.00 95.81 172 GLY A O 1
ATOM 1381 N N . GLU A 1 173 ? -2.973 -19.673 8.489 1.00 95.25 173 GLU A N 1
ATOM 1382 C CA . GLU A 1 173 ? -3.841 -18.666 9.100 1.00 95.25 173 GLU A CA 1
ATOM 1383 C C . GLU A 1 173 ? -4.188 -17.553 8.103 1.00 95.25 173 GLU A C 1
ATOM 1385 O O . GLU A 1 173 ? -3.318 -16.999 7.434 1.00 95.25 173 GLU A O 1
ATOM 1390 N N . TRP A 1 174 ? -5.469 -17.194 8.054 1.00 95.38 174 TRP A N 1
ATOM 1391 C CA . TRP A 1 174 ? -5.992 -16.101 7.234 1.00 95.38 174 TRP A CA 1
ATOM 1392 C C . TRP A 1 174 ? -6.421 -14.912 8.103 1.00 95.38 174 TRP A C 1
ATOM 1394 O O . TRP A 1 174 ? -6.485 -15.012 9.337 1.00 95.38 174 TRP A O 1
ATOM 1404 N N . ALA A 1 175 ? -6.701 -13.782 7.449 1.00 96.00 175 ALA A N 1
ATOM 1405 C CA . ALA A 1 175 ? -7.283 -12.615 8.100 1.00 96.00 175 ALA A CA 1
ATOM 1406 C C . ALA A 1 175 ? -8.631 -12.986 8.731 1.00 96.00 175 ALA A C 1
ATOM 1408 O O . ALA A 1 175 ? -9.444 -13.693 8.128 1.00 96.00 175 ALA A O 1
ATOM 1409 N N . ARG A 1 176 ? -8.870 -12.504 9.949 1.00 96.44 176 ARG A N 1
ATOM 1410 C CA . ARG A 1 176 ? -10.199 -12.491 10.565 1.00 96.44 176 ARG A CA 1
ATOM 1411 C C . ARG A 1 176 ? -10.968 -11.276 10.057 1.00 96.44 176 ARG A C 1
ATOM 1413 O O . ARG A 1 176 ? -10.408 -10.375 9.439 1.00 96.44 176 ARG A O 1
ATOM 1420 N N . GLU A 1 177 ? -12.258 -11.233 10.361 1.00 93.69 177 GLU A N 1
ATOM 1421 C CA . GLU A 1 177 ? -13.087 -10.067 10.068 1.00 93.69 177 GLU A CA 1
ATOM 1422 C C . GLU A 1 177 ? -12.435 -8.778 10.605 1.00 93.69 177 GLU A C 1
ATOM 1424 O O . GLU A 1 177 ? -11.948 -8.744 11.745 1.00 93.69 177 GLU A O 1
ATOM 1429 N N . ASN A 1 178 ? -12.413 -7.738 9.769 1.00 94.81 178 ASN A N 1
ATOM 1430 C CA . ASN A 1 178 ? -11.814 -6.427 10.041 1.00 94.81 178 ASN A CA 1
ATOM 1431 C C . ASN A 1 178 ? -10.295 -6.423 10.303 1.00 94.81 178 ASN A C 1
ATOM 1433 O O . ASN A 1 178 ? -9.769 -5.436 10.812 1.00 94.81 178 ASN A O 1
ATOM 1437 N N . GLU A 1 179 ? -9.573 -7.503 9.992 1.00 97.62 179 GLU A N 1
ATOM 1438 C CA . GLU A 1 179 ? -8.108 -7.491 10.018 1.00 97.62 179 GLU A CA 1
ATOM 1439 C C . GLU A 1 179 ? -7.525 -7.092 8.653 1.00 97.62 179 GLU A C 1
ATOM 1441 O O . GLU A 1 179 ? -7.955 -7.578 7.606 1.00 97.62 179 GLU A O 1
ATOM 1446 N N . LEU A 1 180 ? -6.491 -6.254 8.690 1.00 98.38 180 LEU A N 1
ATOM 1447 C CA . LEU A 1 180 ? -5.627 -5.917 7.567 1.00 98.38 180 LEU A CA 1
ATOM 1448 C C . LEU A 1 180 ? -4.304 -6.675 7.708 1.00 98.38 180 LEU A C 1
ATOM 1450 O O . LEU A 1 180 ? -3.755 -6.760 8.810 1.00 98.38 180 LEU A O 1
ATOM 1454 N N . LEU A 1 181 ? -3.787 -7.237 6.611 1.00 98.69 181 LEU A N 1
ATOM 1455 C CA . LEU A 1 181 ? -2.440 -7.804 6.593 1.00 98.69 181 LEU A CA 1
ATOM 1456 C C . LEU A 1 181 ? -1.420 -6.670 6.490 1.00 98.69 181 LEU A C 1
ATOM 1458 O O . LEU A 1 181 ? -1.504 -5.859 5.578 1.00 98.69 181 LEU A O 1
ATOM 1462 N N . LEU A 1 182 ? -0.427 -6.647 7.367 1.00 98.56 182 LEU A N 1
ATOM 1463 C CA . LEU A 1 182 ? 0.715 -5.749 7.278 1.00 98.56 182 LEU A CA 1
ATOM 1464 C C . LEU A 1 182 ? 1.951 -6.554 6.903 1.00 98.56 182 LEU A C 1
ATOM 1466 O O . LEU A 1 182 ? 2.281 -7.549 7.558 1.00 98.56 182 LEU A O 1
ATOM 1470 N N . VAL A 1 183 ? 2.625 -6.117 5.843 1.00 98.06 183 VAL A N 1
ATOM 1471 C CA . VAL A 1 183 ? 3.881 -6.698 5.367 1.00 98.06 183 VAL A CA 1
ATOM 1472 C C . VAL A 1 183 ? 4.951 -5.627 5.469 1.00 98.06 183 VAL A C 1
ATOM 1474 O O . VAL A 1 183 ? 4.944 -4.661 4.714 1.00 98.06 183 VAL A O 1
ATOM 1477 N N . GLN A 1 184 ? 5.872 -5.799 6.411 1.00 97.38 184 GLN A N 1
ATOM 1478 C CA . GLN A 1 184 ? 6.931 -4.823 6.628 1.00 97.38 184 GLN A CA 1
ATOM 1479 C C . GLN A 1 184 ? 8.167 -5.140 5.792 1.00 97.38 184 GLN A C 1
ATOM 1481 O O . GLN A 1 184 ? 8.592 -6.295 5.696 1.00 97.38 184 GLN A O 1
ATOM 1486 N N . GLY A 1 185 ? 8.781 -4.091 5.249 1.00 94.38 185 GLY A N 1
ATOM 1487 C CA . GLY A 1 185 ? 10.154 -4.145 4.768 1.00 94.38 185 GLY A CA 1
ATOM 1488 C C . GLY A 1 185 ? 11.156 -4.397 5.907 1.00 94.38 185 GLY A C 1
ATOM 1489 O O . GLY A 1 185 ? 10.809 -4.317 7.093 1.00 94.38 185 GLY A O 1
ATOM 1490 N N . PRO A 1 186 ? 12.415 -4.709 5.567 1.00 93.94 186 PRO A N 1
ATOM 1491 C CA . PRO A 1 186 ? 13.455 -4.901 6.563 1.00 93.94 186 PRO A CA 1
ATOM 1492 C C . PRO A 1 186 ? 13.765 -3.578 7.267 1.00 93.94 186 PRO A C 1
ATOM 1494 O O . PRO A 1 186 ? 13.879 -2.544 6.628 1.00 93.94 186 PRO A O 1
ATOM 1497 N N . LEU A 1 187 ? 13.969 -3.622 8.576 1.00 95.19 187 LEU A N 1
ATOM 1498 C CA . LEU A 1 187 ? 14.467 -2.534 9.401 1.00 95.19 187 LEU A CA 1
ATOM 1499 C C . LEU A 1 187 ? 15.646 -3.054 10.218 1.00 95.19 187 LEU A C 1
ATOM 1501 O O . LEU A 1 187 ? 15.477 -3.799 11.190 1.00 95.19 187 LEU A O 1
ATOM 1505 N N . THR A 1 188 ? 16.855 -2.696 9.793 1.00 93.81 188 THR A N 1
ATOM 1506 C CA . THR A 1 188 ? 18.102 -3.188 10.390 1.00 93.81 188 THR A CA 1
ATOM 1507 C C . THR A 1 188 ? 19.151 -2.079 10.508 1.00 93.81 188 THR A C 1
ATOM 1509 O O . THR A 1 188 ? 18.903 -0.919 10.175 1.00 93.81 188 THR A O 1
ATOM 1512 N N . LEU A 1 189 ? 20.326 -2.427 11.035 1.00 90.88 189 LEU A N 1
ATOM 1513 C CA . LEU A 1 189 ? 21.480 -1.536 11.101 1.00 90.88 189 LEU A CA 1
ATOM 1514 C C . LEU A 1 189 ? 22.477 -1.902 9.998 1.00 90.88 189 LEU A C 1
ATOM 1516 O O . LEU A 1 189 ? 22.996 -3.020 9.984 1.00 90.88 189 LEU A O 1
ATOM 1520 N N . ASP A 1 190 ? 22.813 -0.942 9.139 1.00 87.88 190 ASP A N 1
ATOM 1521 C CA . ASP A 1 190 ? 23.942 -1.064 8.218 1.00 87.88 190 ASP A CA 1
ATOM 1522 C C . ASP A 1 190 ? 25.233 -0.623 8.925 1.00 87.88 190 ASP A C 1
ATOM 1524 O O . ASP A 1 190 ? 25.538 0.563 9.083 1.00 87.88 190 ASP A O 1
ATOM 1528 N N . TRP A 1 191 ? 26.024 -1.610 9.342 1.00 86.00 191 TRP A N 1
ATOM 1529 C CA . TRP A 1 191 ? 27.326 -1.414 9.985 1.00 86.00 191 TRP A CA 1
ATOM 1530 C C . TRP A 1 191 ? 28.452 -1.027 9.025 1.00 86.00 191 TRP A C 1
ATOM 1532 O O . TRP A 1 191 ? 29.494 -0.534 9.480 1.00 86.00 191 TRP A O 1
ATOM 1542 N N . GLN A 1 192 ? 28.260 -1.250 7.723 1.00 84.31 192 GLN A N 1
ATOM 1543 C CA . GLN A 1 192 ? 29.201 -0.881 6.667 1.00 84.31 192 GLN A CA 1
ATOM 1544 C C . GLN A 1 192 ? 29.050 0.599 6.303 1.00 84.31 192 GLN A C 1
ATOM 1546 O O . GLN A 1 192 ? 30.038 1.271 6.002 1.00 84.31 192 GLN A O 1
ATOM 1551 N N . ARG A 1 193 ? 27.829 1.145 6.380 1.00 77.62 193 ARG A N 1
ATOM 1552 C CA . ARG A 1 193 ? 27.564 2.583 6.218 1.00 77.62 193 ARG A CA 1
ATOM 1553 C C . ARG A 1 193 ? 27.447 3.243 7.571 1.00 77.62 193 ARG A C 1
ATOM 1555 O O . ARG A 1 193 ? 26.393 3.236 8.191 1.00 77.62 193 ARG A O 1
ATOM 1562 N N . ARG A 1 194 ? 28.515 3.906 8.002 1.00 80.44 194 ARG A N 1
ATOM 1563 C CA . ARG A 1 194 ? 28.497 4.635 9.270 1.00 80.44 194 ARG A CA 1
ATOM 1564 C C . ARG A 1 194 ? 28.296 6.129 9.061 1.00 80.44 194 ARG A C 1
ATOM 1566 O O . ARG A 1 194 ? 29.039 6.772 8.318 1.00 80.44 194 ARG A O 1
ATOM 1573 N N . LYS A 1 195 ? 27.313 6.713 9.746 1.00 74.50 195 LYS A N 1
ATOM 1574 C CA . LYS A 1 195 ? 27.176 8.164 9.885 1.00 74.50 195 LYS A CA 1
ATOM 1575 C C . LYS A 1 195 ? 28.380 8.683 10.675 1.00 74.50 195 LYS A C 1
ATOM 1577 O O . LYS A 1 195 ? 28.675 8.190 11.764 1.00 74.50 195 LYS A O 1
ATOM 1582 N N . ALA A 1 196 ? 29.101 9.633 10.079 1.00 79.12 196 ALA A N 1
ATOM 1583 C CA . ALA A 1 196 ? 30.358 10.171 10.607 1.00 79.12 196 ALA A CA 1
ATOM 1584 C C . ALA A 1 196 ? 31.417 9.096 10.958 1.00 79.12 196 ALA A C 1
ATOM 1586 O O . ALA A 1 196 ? 32.245 9.311 11.835 1.00 79.12 196 ALA A O 1
ATOM 1587 N N . GLY A 1 197 ? 31.384 7.922 10.309 1.00 77.31 197 GLY A N 1
ATOM 1588 C CA . GLY A 1 197 ? 32.352 6.84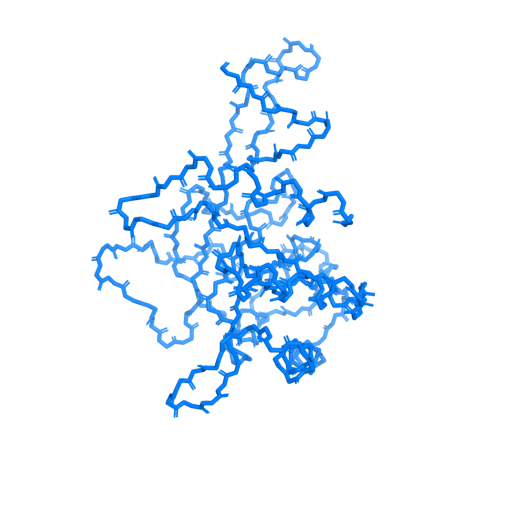0 10.536 1.00 77.31 197 GLY A CA 1
ATOM 1589 C C . GLY A 1 197 ? 32.142 6.002 11.807 1.00 77.31 197 GLY A C 1
ATOM 1590 O O . GLY A 1 197 ? 32.832 4.998 11.983 1.00 77.31 197 GLY A O 1
ATOM 1591 N N . VAL A 1 198 ? 31.173 6.348 12.665 1.00 80.81 198 VAL A N 1
ATOM 1592 C CA . VAL A 1 198 ? 31.009 5.715 13.989 1.00 80.81 198 VAL A CA 1
ATOM 1593 C C . VAL A 1 198 ? 29.661 5.013 14.158 1.00 80.81 198 VAL A C 1
ATOM 1595 O O . VAL A 1 198 ? 29.633 3.859 14.574 1.00 80.81 198 VAL A O 1
ATOM 1598 N N . LEU A 1 199 ? 28.549 5.668 13.817 1.00 83.44 199 LEU A N 1
ATOM 1599 C CA . LEU A 1 199 ? 27.206 5.134 14.074 1.00 83.44 199 LEU A CA 1
ATOM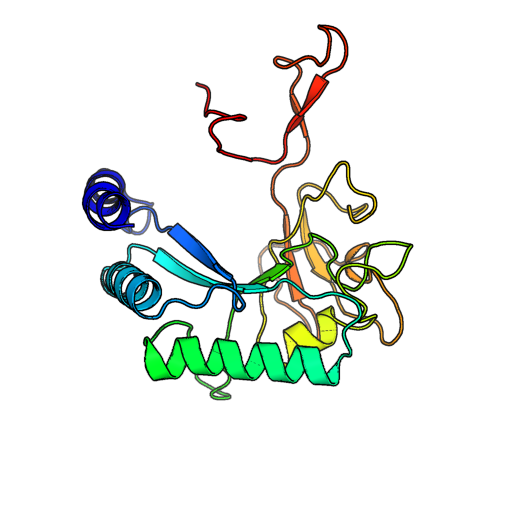 1600 C C . LEU A 1 199 ? 26.664 4.407 12.841 1.00 83.44 199 LEU A C 1
ATOM 1602 O O . LEU A 1 199 ? 26.673 5.023 11.776 1.00 83.44 199 LEU A O 1
ATOM 1606 N N . PRO A 1 200 ? 26.180 3.155 12.936 1.00 87.56 200 PRO A N 1
ATOM 1607 C CA . PRO A 1 200 ? 25.562 2.484 11.794 1.00 87.56 200 PRO A CA 1
ATOM 1608 C C . PRO A 1 200 ? 24.356 3.281 11.281 1.00 87.56 200 PRO A C 1
ATOM 1610 O O . PRO A 1 200 ? 23.659 3.946 12.054 1.00 87.56 200 PRO A O 1
ATOM 1613 N N . ARG A 1 201 ? 24.125 3.242 9.969 1.00 88.19 201 ARG A N 1
ATOM 1614 C CA . ARG A 1 201 ? 22.904 3.794 9.373 1.00 88.19 201 ARG A CA 1
ATOM 1615 C C . ARG A 1 201 ? 21.734 2.835 9.588 1.00 88.19 201 ARG A C 1
ATOM 1617 O O . ARG A 1 201 ? 21.930 1.648 9.829 1.00 88.19 201 ARG A O 1
ATOM 1624 N N . VAL A 1 202 ? 20.524 3.373 9.492 1.00 89.06 202 VAL A N 1
ATOM 1625 C CA . VAL A 1 202 ? 19.305 2.567 9.399 1.00 89.06 202 VAL A CA 1
ATOM 1626 C C . VAL A 1 202 ? 19.194 2.053 7.965 1.00 89.06 202 VAL A C 1
ATOM 1628 O O . VAL A 1 202 ? 19.372 2.830 7.030 1.00 89.06 202 VAL A O 1
ATOM 1631 N N . GLU A 1 203 ? 18.941 0.758 7.815 1.00 89.44 203 GLU A N 1
ATOM 1632 C CA . GLU A 1 203 ? 18.641 0.098 6.543 1.00 89.44 203 GLU A CA 1
ATOM 1633 C C . GLU A 1 203 ? 17.159 -0.276 6.531 1.00 89.44 203 GLU A C 1
ATOM 1635 O O . GLU A 1 203 ? 16.692 -0.951 7.453 1.00 89.44 203 GLU A O 1
ATOM 1640 N N . THR A 1 204 ? 16.445 0.186 5.507 1.00 90.50 204 THR A N 1
ATOM 1641 C CA . THR A 1 204 ? 14.988 0.055 5.338 1.00 90.50 204 THR A CA 1
ATOM 1642 C C . THR A 1 204 ? 14.596 -0.795 4.121 1.00 90.50 204 THR A C 1
ATOM 1644 O O . THR A 1 204 ? 13.415 -0.937 3.811 1.00 90.50 204 THR A O 1
ATOM 1647 N N . GLY A 1 205 ? 15.577 -1.353 3.404 1.00 88.06 205 GLY A N 1
ATOM 1648 C CA . GLY A 1 205 ? 15.387 -2.049 2.131 1.00 88.06 205 GLY A CA 1
ATOM 1649 C C . GLY A 1 205 ? 15.278 -1.108 0.929 1.00 88.06 205 GLY A C 1
ATOM 1650 O O . GLY A 1 205 ? 14.907 -1.553 -0.156 1.00 88.06 205 GLY A O 1
ATOM 1651 N N . GLU A 1 206 ? 15.578 0.182 1.105 1.00 88.38 206 GLU A N 1
ATOM 1652 C CA . GLU A 1 206 ? 15.513 1.178 0.037 1.00 88.38 206 GLU A CA 1
ATOM 1653 C C . GLU A 1 206 ? 16.536 0.866 -1.063 1.00 88.38 206 GLU A C 1
ATOM 1655 O O . GLU A 1 206 ? 17.716 0.658 -0.785 1.00 88.38 206 GLU A O 1
ATOM 1660 N N . LEU A 1 207 ? 16.100 0.902 -2.322 1.00 86.88 207 LEU A N 1
ATOM 1661 C CA . LEU A 1 207 ? 16.978 0.848 -3.489 1.00 86.88 207 LEU A CA 1
ATOM 1662 C C . LEU A 1 207 ? 16.855 2.157 -4.266 1.00 86.88 207 LEU A C 1
ATOM 1664 O O . LEU A 1 207 ? 15.904 2.361 -5.019 1.00 86.88 207 LEU A O 1
ATOM 1668 N N . SER A 1 208 ? 17.826 3.046 -4.083 1.00 87.19 208 SER A N 1
ATOM 1669 C CA . SER A 1 208 ? 17.834 4.381 -4.687 1.00 87.19 208 SER A CA 1
ATOM 1670 C C . SER A 1 208 ? 19.247 4.812 -5.081 1.00 87.19 208 SER A C 1
ATOM 1672 O O . SER A 1 208 ? 20.223 4.099 -4.849 1.00 87.19 208 SER A O 1
ATOM 1674 N N . ALA A 1 209 ? 19.383 5.987 -5.701 1.00 85.56 209 ALA A N 1
ATOM 1675 C CA . ALA A 1 209 ? 20.702 6.550 -5.993 1.00 85.56 209 ALA A CA 1
ATOM 1676 C C . ALA A 1 209 ? 21.516 6.782 -4.707 1.00 85.56 209 ALA A C 1
ATOM 1678 O O . ALA A 1 209 ? 22.726 6.548 -4.688 1.00 85.56 209 ALA A O 1
ATOM 1679 N N . ASP A 1 210 ? 20.838 7.176 -3.626 1.00 82.38 210 ASP A N 1
ATOM 1680 C CA . ASP A 1 210 ? 21.439 7.356 -2.308 1.00 82.38 210 ASP A CA 1
ATOM 1681 C C . ASP A 1 210 ? 21.643 6.020 -1.581 1.00 82.38 210 ASP A C 1
ATOM 1683 O O . ASP A 1 210 ? 22.577 5.904 -0.782 1.00 82.38 210 ASP A O 1
ATOM 1687 N N . ASN A 1 211 ? 20.853 4.983 -1.896 1.00 84.25 211 ASN A N 1
ATOM 1688 C CA . ASN A 1 211 ? 21.030 3.612 -1.410 1.00 84.25 211 ASN A CA 1
ATOM 1689 C C . ASN A 1 211 ? 21.196 2.565 -2.532 1.00 84.25 211 ASN A C 1
ATOM 1691 O O . ASN A 1 211 ? 20.286 1.775 -2.775 1.00 84.25 211 ASN A O 1
ATOM 1695 N N . PRO A 1 212 ? 22.352 2.525 -3.233 1.00 86.44 212 PRO A N 1
ATOM 1696 C CA . PRO A 1 212 ? 22.543 1.587 -4.336 1.00 86.44 212 PRO A CA 1
ATOM 1697 C C . PRO A 1 212 ? 22.700 0.141 -3.833 1.00 86.44 212 PRO A C 1
ATOM 1699 O O . PRO A 1 212 ? 23.258 -0.060 -2.743 1.00 86.44 212 PRO A O 1
ATOM 1702 N N . PRO A 1 213 ? 22.289 -0.862 -4.639 1.00 82.94 213 PRO A N 1
ATOM 1703 C CA . PRO A 1 213 ? 22.442 -2.272 -4.298 1.00 82.94 213 PRO A CA 1
ATOM 1704 C C . PRO A 1 213 ? 23.920 -2.642 -4.143 1.00 82.94 213 PRO A C 1
ATOM 1706 O O . PRO A 1 213 ? 24.797 -2.100 -4.823 1.00 82.94 213 PRO A O 1
ATOM 1709 N N . ARG A 1 214 ? 24.196 -3.597 -3.256 1.00 71.75 214 ARG A N 1
ATOM 1710 C CA . ARG A 1 214 ? 25.540 -4.119 -2.988 1.00 71.75 214 ARG A CA 1
ATOM 1711 C C . ARG A 1 214 ? 25.545 -5.636 -3.096 1.00 71.75 214 ARG A C 1
ATOM 1713 O O . ARG A 1 214 ? 24.539 -6.269 -2.787 1.00 71.75 214 ARG A O 1
ATOM 1720 N N . GLN A 1 215 ? 26.670 -6.172 -3.558 1.00 58.12 215 GLN A N 1
ATOM 1721 C CA . GLN A 1 215 ? 26.963 -7.606 -3.564 1.00 58.12 215 GLN A CA 1
ATOM 1722 C C . GLN A 1 215 ? 27.632 -8.017 -2.257 1.00 58.12 215 GLN A C 1
ATOM 1724 O O . GLN A 1 215 ? 28.402 -7.186 -1.718 1.00 58.12 215 GLN A O 1
#

Mean predicted aligned error: 3.84 Å

pLDDT: mean 94.65, std 5.53, range [58.12, 98.81]

Solvent-accessible surface area (backbone atoms only — not comparable to full-atom values): 11820 Å² total; per-residue (Å²): 106,73,66,53,73,58,48,48,58,61,60,25,67,77,43,64,52,100,84,70,44,43,62,62,48,78,43,66,49,46,63,92,70,70,47,69,72,60,48,48,56,50,35,50,39,29,76,71,60,41,29,47,63,32,42,19,44,75,54,56,67,43,45,64,67,60,52,42,50,53,52,46,54,46,54,50,45,41,30,75,77,49,69,30,60,52,58,40,91,86,79,63,46,54,37,41,39,38,31,42,64,62,38,14,57,27,21,26,24,94,84,40,51,42,23,38,22,31,37,37,50,42,44,39,41,78,62,27,38,53,34,38,52,44,39,60,37,71,93,46,82,36,42,52,82,66,66,68,47,50,28,34,24,46,43,39,87,83,34,51,32,35,70,45,48,67,48,72,65,52,93,94,62,74,78,55,91,70,38,33,37,36,46,42,37,49,68,49,74,32,75,87,50,35,55,94,76,72,44,55,31,82,36,52,75,68,80,43,93,92,38,63,90,81,134

Foldseek 3Di:
DVCCLVVLCVVQVVDADPVRATAAEEAADELVPDDLVVLLSVLVCVVVRRYAYAHEYWDWLDELVVLLVSLLVSLVCSCPVRVGFDADPVPRAGAGEYALNVLCPCLLAPVSTGDNYVQRLLSCVVNHYAEYEHDDPPPDSSGAPDAPAKFKFARDVNHGPSVSDGGGDDPPDDDDPRIHIYDAFHWDFAPVDADVNPHTDTDRPDDDPVRPDDD

Radius of gyration: 18.22 Å; Cα contacts (8 Å, |Δi|>4): 399; chains: 1; bounding box: 51×39×41 Å

Nearest PDB structures (foldseek):
  4imp-assembly2_D  TM=3.396E-01  e=2.214E-01  Saccharopolyspora spinosa
  8amz-assembly1_W  TM=3.794E-01  e=1.189E+00  Spinacia oleracea
  3oqh-assembly1_A  TM=3.438E-01  e=6.380E-01  Bacillus licheniformis DSM 13 = ATCC 14580
  8jtl-assembly1_B  TM=3.540E-01  e=1.728E+00  Arabidopsis thaliana
  6mse-assembly1_b  TM=4.04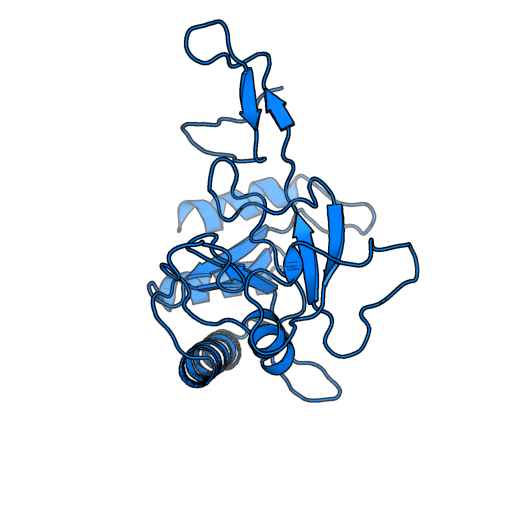6E-01  e=5.639E+00  Homo sapiens

Sequence (215 aa):
MREWC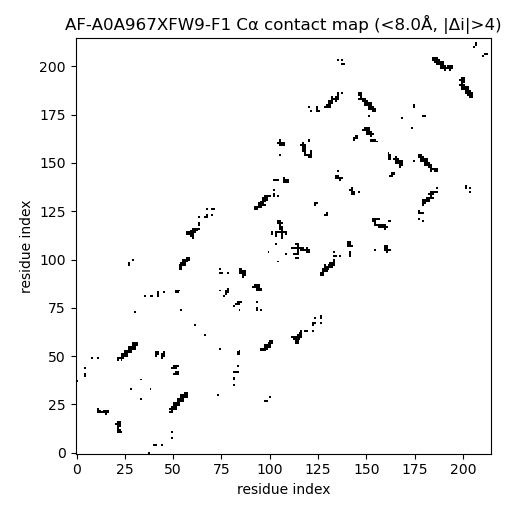SRYPEIAQAHRDSFGRPPQHSYFYPQEEYDGVILDALADQRRRGLGDVEVHLHHDRDTAERLRDKLLDYTQTLSDQHGLLRRDPSTGQVLYAFIHGNWALDNSRPDGRWCGVDNELQVLVDTGCRVDMTMPSAPSDTQTSIVNSIYFARGCPGQAKSHDQGRLVRVGEWARENELLLVQGPLTLDWQRRKAGVLPRVETGELSADNPPRQ

Secondary structure (DSSP, 8-state):
-HHHHHHHHHHHHT---TTSPPP-EEEEEEGGG--HHHHHHHHHHHHTTSEEEEEEE--SS--HHHHHHHHHHHHHHHHHHH--SEEPTTT--EEEEEEETTS-GGG-STT--S---TTHHHHHHHHTEEEE-----TTSTT--SS-S-EEEEEPBTTBTTGGGS-EEP-TT--PPTTEEEEEPPP-EEEEEEEETTTEEEEE----SSSS----